Protein AF-A0A7S3R232-F1 (afdb_monomer_lite)

Secondary structure (DSSP, 8-state):
-HHHHHHHTT---EEES-TT--B----HHHHHHHHHHHHHTTSTTTTTTTTT-------S--B-HHHHHHHHHHHTTPPPP-EEE-HHHHHHHHHHHHHHHHHHHHTT-----SS-HHHHHHHHS-B----HHHHHHH---PPP--SHHHHHHHIIIIIS-----HHHHHHHHHHHHHHHHHHHHHHHHHHHHS-----

pLDDT: mean 85.1, std 12.85, range [39.25, 97.69]

InterPro domains:
  IPR002225 3-beta hydroxysteroid dehydrogenase/isomerase [PF01073] (3-78)
  IPR036291 NAD(P)-binding domain superfamily [SSF51735] (3-156)

Structure (mmCIF, N/CA/C/O backbone):
data_AF-A0A7S3R232-F1
#
_entry.id   AF-A0A7S3R232-F1
#
loop_
_atom_site.group_PDB
_atom_site.id
_atom_site.type_symbol
_atom_site.label_atom_id
_atom_site.label_alt_id
_atom_site.label_comp_id
_atom_site.label_asym_id
_atom_site.label_entity_id
_atom_site.label_seq_id
_atom_site.pdbx_PDB_ins_code
_atom_site.Cartn_x
_atom_site.Cartn_y
_atom_site.Cartn_z
_atom_site.occupancy
_atom_site.B_iso_or_equiv
_atom_site.auth_seq_id
_atom_site.auth_comp_id
_atom_site.auth_asym_id
_atom_site.auth_atom_id
_atom_site.pdbx_PDB_model_num
ATOM 1 N N . MET A 1 1 ? -1.142 9.128 -11.599 1.00 80.62 1 MET A N 1
ATOM 2 C CA . MET A 1 1 ? -0.643 8.171 -10.577 1.00 80.62 1 MET A CA 1
ATOM 3 C C . MET A 1 1 ? 0.803 7.728 -10.848 1.00 80.62 1 MET A C 1
ATOM 5 O O . MET A 1 1 ? 1.137 7.476 -12.004 1.00 80.62 1 MET A O 1
ATOM 9 N N . ARG A 1 2 ? 1.660 7.588 -9.816 1.00 84.25 2 ARG A N 1
ATOM 10 C CA . ARG A 1 2 ? 3.081 7.179 -9.967 1.00 84.25 2 ARG A CA 1
ATOM 11 C C . ARG A 1 2 ? 3.246 5.800 -10.618 1.00 84.25 2 ARG A C 1
ATOM 13 O O . ARG A 1 2 ? 4.054 5.674 -11.531 1.00 84.25 2 ARG A O 1
ATOM 20 N N . ILE A 1 3 ? 2.470 4.794 -10.208 1.00 85.44 3 ILE A N 1
ATOM 21 C CA . ILE A 1 3 ? 2.613 3.422 -10.730 1.00 85.44 3 ILE A CA 1
ATOM 22 C C . ILE A 1 3 ? 2.317 3.328 -12.235 1.00 85.44 3 ILE A C 1
ATOM 24 O O . ILE A 1 3 ? 3.106 2.740 -12.969 1.00 85.44 3 ILE A O 1
ATOM 28 N N . LEU A 1 4 ? 1.259 3.989 -12.721 1.00 86.12 4 LEU A N 1
ATOM 29 C CA . LEU A 1 4 ? 0.931 4.035 -14.152 1.00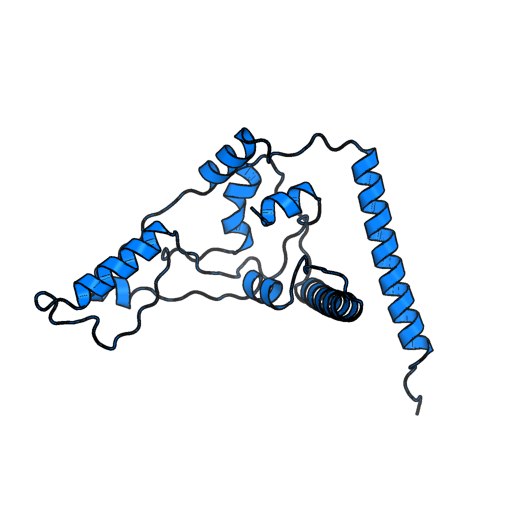 86.12 4 LEU A CA 1
ATOM 30 C C . LEU A 1 4 ? 1.991 4.797 -14.953 1.00 86.12 4 LEU A C 1
ATOM 32 O O . LEU A 1 4 ? 2.364 4.363 -16.037 1.00 86.12 4 LEU A O 1
ATOM 36 N N . ARG A 1 5 ? 2.555 5.880 -14.396 1.00 83.81 5 ARG A N 1
ATOM 37 C CA . ARG A 1 5 ? 3.696 6.580 -15.010 1.00 83.81 5 ARG A CA 1
ATOM 38 C C . ARG A 1 5 ? 4.903 5.652 -15.156 1.00 83.81 5 ARG A C 1
ATOM 40 O O . ARG A 1 5 ? 5.498 5.597 -16.224 1.00 83.81 5 ARG A O 1
ATOM 47 N N . LEU A 1 6 ? 5.255 4.904 -14.110 1.00 82.31 6 LEU A N 1
ATOM 48 C CA . LEU A 1 6 ? 6.376 3.960 -14.159 1.00 82.31 6 LEU A CA 1
ATOM 49 C C . LEU A 1 6 ? 6.103 2.778 -15.099 1.00 82.31 6 LEU A C 1
ATOM 51 O O . LEU A 1 6 ? 7.026 2.288 -15.747 1.00 82.31 6 LEU A O 1
ATOM 55 N N . LYS A 1 7 ? 4.847 2.333 -15.207 1.00 84.31 7 LYS A N 1
ATOM 56 C CA . LYS A 1 7 ? 4.434 1.306 -16.168 1.00 84.31 7 LYS A CA 1
ATOM 57 C C . LYS A 1 7 ? 4.547 1.805 -17.610 1.00 84.31 7 LYS A C 1
ATOM 59 O O . LYS A 1 7 ? 5.125 1.101 -18.430 1.00 84.31 7 LYS A O 1
ATOM 64 N N . ARG A 1 8 ? 4.094 3.034 -17.884 1.00 82.62 8 ARG A N 1
ATOM 65 C CA . ARG A 1 8 ? 4.245 3.717 -19.180 1.00 82.62 8 ARG A CA 1
ATOM 66 C C . ARG A 1 8 ? 5.708 3.927 -19.573 1.00 82.62 8 ARG A C 1
ATOM 68 O O . ARG A 1 8 ? 6.032 3.881 -20.746 1.00 82.62 8 ARG A O 1
ATOM 75 N N . LEU A 1 9 ? 6.590 4.142 -18.596 1.00 77.38 9 LEU A N 1
ATOM 76 C CA . LEU A 1 9 ? 8.041 4.229 -18.805 1.00 77.38 9 LEU A CA 1
ATOM 77 C C . LEU A 1 9 ? 8.725 2.853 -18.916 1.00 77.38 9 LEU A C 1
ATOM 79 O O . LEU A 1 9 ? 9.946 2.786 -19.005 1.00 77.38 9 LEU A O 1
ATOM 83 N N . GLY A 1 10 ? 7.977 1.746 -18.847 1.00 75.44 10 GLY A N 1
ATOM 84 C CA . GLY A 1 10 ? 8.536 0.396 -18.920 1.00 75.44 10 GLY A CA 1
ATOM 85 C C . GLY A 1 10 ? 9.381 -0.018 -17.708 1.00 75.44 10 GLY A C 1
ATOM 86 O O . GLY A 1 10 ? 10.112 -1.003 -17.792 1.00 75.44 10 GLY A O 1
ATOM 87 N N . ILE A 1 11 ? 9.289 0.700 -16.584 1.00 73.62 11 ILE A N 1
ATOM 88 C CA . ILE A 1 11 ? 10.067 0.430 -15.364 1.00 73.62 11 ILE A CA 1
ATOM 89 C C . ILE A 1 11 ? 9.409 -0.683 -14.534 1.00 73.62 11 ILE A C 1
ATOM 91 O O . ILE A 1 11 ? 10.090 -1.580 -14.041 1.00 73.62 11 ILE A O 1
ATOM 95 N N . VAL A 1 12 ? 8.075 -0.681 -14.411 1.00 75.31 12 VAL A N 1
ATOM 96 C CA . VAL A 1 12 ? 7.332 -1.710 -13.652 1.00 75.31 12 VAL A CA 1
ATOM 97 C C . VAL A 1 12 ? 7.034 -2.913 -14.551 1.00 75.31 12 VAL A C 1
ATOM 99 O O . VAL A 1 12 ? 5.979 -3.010 -15.187 1.00 75.31 12 VAL A O 1
ATOM 102 N N . ARG A 1 13 ? 7.996 -3.837 -14.630 1.00 80.25 13 ARG A N 1
ATOM 103 C CA . ARG A 1 13 ? 7.909 -5.070 -15.441 1.00 80.25 13 ARG A CA 1
ATOM 104 C C . ARG A 1 13 ? 7.976 -6.363 -14.635 1.00 80.25 13 ARG A C 1
ATOM 106 O O . ARG A 1 13 ? 7.846 -7.437 -15.212 1.00 80.25 13 ARG A O 1
ATOM 113 N N . PHE A 1 14 ? 8.134 -6.265 -13.323 1.00 87.19 14 PHE A N 1
ATOM 114 C CA . PHE A 1 14 ? 8.310 -7.410 -12.445 1.00 87.19 14 PHE A CA 1
ATOM 115 C C . PHE A 1 14 ? 7.524 -7.239 -11.146 1.00 87.19 14 PHE A C 1
ATOM 117 O O . PHE A 1 14 ? 7.222 -6.125 -10.719 1.00 87.19 14 PHE A O 1
ATOM 124 N N . THR A 1 15 ? 7.214 -8.368 -10.524 1.00 90.62 15 THR A N 1
ATOM 125 C CA . THR A 1 15 ? 6.793 -8.463 -9.123 1.00 90.62 15 THR A CA 1
ATOM 126 C C . THR A 1 15 ? 7.971 -8.950 -8.282 1.00 90.62 15 THR A C 1
ATOM 128 O O . THR A 1 15 ? 8.968 -9.432 -8.826 1.00 90.62 15 THR A O 1
ATOM 131 N N . PHE A 1 16 ? 7.906 -8.811 -6.964 1.00 91.75 16 PHE A N 1
ATOM 132 C CA . PHE A 1 16 ? 8.969 -9.284 -6.079 1.00 91.75 16 PHE A CA 1
ATOM 133 C C . PHE A 1 16 ? 8.434 -9.600 -4.685 1.00 91.75 16 PHE A C 1
ATOM 135 O O . PHE A 1 16 ? 7.326 -9.202 -4.338 1.00 91.75 16 PHE A O 1
ATOM 142 N N . GLY A 1 17 ? 9.236 -10.302 -3.886 1.00 88.25 17 GLY A N 1
ATOM 143 C CA . GLY A 1 17 ? 8.825 -10.751 -2.556 1.00 88.25 17 GLY A CA 1
ATOM 144 C C . GLY A 1 17 ? 7.933 -11.993 -2.584 1.00 88.25 17 GLY A C 1
ATOM 145 O O . GLY A 1 17 ? 7.731 -12.617 -3.630 1.00 88.25 17 GLY A O 1
ATOM 146 N N . ASP A 1 18 ? 7.442 -12.362 -1.405 1.00 87.81 18 ASP A N 1
ATOM 147 C CA . ASP A 1 18 ? 6.570 -13.519 -1.214 1.00 87.81 18 ASP A CA 1
ATOM 148 C C . ASP A 1 18 ? 5.162 -13.245 -1.792 1.00 87.81 18 ASP A C 1
ATOM 150 O O . ASP A 1 18 ? 4.535 -12.253 -1.420 1.00 87.81 18 ASP A O 1
ATOM 154 N N . PRO A 1 19 ? 4.619 -14.095 -2.685 1.00 86.94 19 PRO A N 1
ATOM 155 C CA . PRO A 1 19 ? 3.238 -13.978 -3.171 1.00 86.94 19 PRO A CA 1
ATOM 156 C C . PRO A 1 19 ? 2.176 -14.138 -2.084 1.00 86.94 19 PRO A C 1
ATOM 158 O O . PRO A 1 19 ? 1.043 -13.693 -2.276 1.00 86.94 19 PRO A O 1
ATOM 161 N N . GLY A 1 20 ? 2.531 -14.815 -0.990 1.00 90.81 20 GLY A N 1
ATOM 162 C CA . GLY A 1 20 ? 1.710 -14.971 0.201 1.00 90.81 20 GLY A CA 1
ATOM 163 C C . GLY A 1 20 ? 1.767 -13.770 1.139 1.00 90.81 20 GLY A C 1
ATOM 164 O O . GLY A 1 20 ? 1.035 -13.761 2.126 1.00 90.81 20 GLY A O 1
ATOM 165 N N . SER A 1 21 ? 2.592 -12.753 0.853 1.00 92.56 21 SER A N 1
ATOM 166 C CA . SER A 1 21 ? 2.633 -11.562 1.694 1.00 92.56 21 SER A CA 1
ATOM 167 C C . SER A 1 21 ? 1.307 -10.811 1.637 1.00 92.56 21 SER A C 1
ATOM 169 O O . SER A 1 21 ? 0.727 -10.630 0.560 1.00 92.56 21 SER A O 1
ATOM 171 N N . LEU A 1 22 ? 0.822 -10.391 2.805 1.00 95.56 22 LEU A N 1
ATOM 172 C CA . LEU A 1 22 ? -0.456 -9.699 2.961 1.00 95.56 22 LEU A CA 1
ATOM 173 C C . LEU A 1 22 ? -0.240 -8.304 3.529 1.00 95.56 22 LEU A C 1
ATOM 175 O O . LEU A 1 22 ? 0.465 -8.137 4.524 1.00 95.56 22 LEU A O 1
ATOM 179 N N . VAL A 1 23 ? -0.869 -7.311 2.915 1.00 94.94 23 VAL A N 1
ATOM 180 C CA . VAL A 1 23 ? -0.826 -5.927 3.377 1.00 94.94 23 VAL A CA 1
ATOM 181 C C . VAL A 1 23 ? -2.242 -5.375 3.487 1.00 94.94 23 VAL A C 1
ATOM 183 O O . VAL A 1 23 ? -3.141 -5.802 2.755 1.00 94.94 23 VAL A O 1
ATOM 186 N N . ASP A 1 24 ? -2.433 -4.434 4.405 1.00 94.50 24 ASP A N 1
ATOM 187 C CA . ASP A 1 24 ? -3.701 -3.726 4.549 1.00 94.50 24 ASP A CA 1
ATOM 188 C C . ASP A 1 24 ? -3.756 -2.469 3.686 1.00 94.50 24 ASP A C 1
ATOM 190 O O . ASP A 1 24 ? -2.799 -1.698 3.591 1.00 94.50 24 ASP A O 1
ATOM 194 N N . PHE A 1 25 ? -4.935 -2.243 3.118 1.00 94.38 25 PHE A N 1
ATOM 195 C CA . PHE A 1 25 ? -5.302 -1.005 2.452 1.00 94.38 25 PHE A CA 1
ATOM 196 C C . PHE A 1 25 ? -6.532 -0.409 3.128 1.00 94.38 25 PHE A C 1
ATOM 198 O O . PHE A 1 25 ? -7.266 -1.090 3.852 1.00 94.38 25 PHE A O 1
ATOM 205 N N . ILE A 1 26 ? -6.716 0.889 2.914 1.00 95.75 26 ILE A N 1
ATOM 206 C CA . ILE A 1 26 ? -7.909 1.595 3.345 1.00 95.75 26 ILE A CA 1
ATOM 207 C C . ILE A 1 26 ? -8.356 2.556 2.251 1.00 95.75 26 ILE A C 1
ATOM 209 O O . ILE A 1 26 ? -7.568 3.382 1.779 1.00 95.75 26 ILE A O 1
ATOM 213 N N . HIS A 1 27 ? -9.617 2.448 1.847 1.00 95.31 27 HIS A N 1
ATOM 214 C CA . HIS A 1 27 ? -10.238 3.437 0.977 1.00 95.31 27 HIS A CA 1
ATOM 215 C C . HIS A 1 27 ? -10.434 4.760 1.732 1.00 95.31 27 HIS A C 1
ATOM 217 O O . HIS A 1 27 ? -10.705 4.762 2.934 1.00 95.31 27 HIS A O 1
ATOM 223 N N . CYS A 1 28 ? -10.330 5.902 1.049 1.00 95.44 28 CYS A N 1
ATOM 224 C CA . CYS A 1 28 ? -10.450 7.206 1.709 1.00 95.44 28 CYS A CA 1
ATOM 225 C C . CYS A 1 28 ? -11.806 7.391 2.404 1.00 95.44 28 CYS A C 1
ATOM 227 O O . CYS A 1 28 ? -11.851 7.907 3.515 1.00 95.44 28 CYS A O 1
ATOM 229 N N . ASP A 1 29 ? -12.890 6.899 1.805 1.00 96.69 29 ASP A N 1
ATOM 230 C CA . ASP A 1 29 ? -14.227 6.982 2.402 1.00 96.69 29 ASP A CA 1
ATOM 231 C C . ASP A 1 29 ? -14.354 6.099 3.647 1.00 96.69 29 ASP A C 1
ATOM 233 O O . ASP A 1 29 ? -14.948 6.520 4.637 1.00 96.69 29 ASP A O 1
ATOM 237 N N . ASN A 1 30 ? -13.731 4.916 3.645 1.00 97.38 30 ASN A N 1
ATOM 238 C CA . ASN A 1 30 ? -13.671 4.047 4.821 1.00 97.38 30 ASN A CA 1
ATOM 239 C C . ASN A 1 30 ? -12.838 4.688 5.938 1.00 97.38 30 ASN A C 1
ATOM 241 O O . ASN A 1 30 ? -13.221 4.644 7.106 1.00 97.38 30 ASN A O 1
ATOM 245 N N . LEU A 1 31 ? -11.737 5.364 5.596 1.00 97.19 31 LEU A N 1
ATOM 246 C CA . LEU A 1 31 ? -10.969 6.147 6.564 1.00 97.19 31 LEU A CA 1
ATOM 247 C C . LEU A 1 31 ? -11.821 7.274 7.167 1.00 97.19 31 LEU A C 1
ATOM 249 O O . LEU A 1 31 ? -11.866 7.416 8.389 1.00 97.19 31 LEU A O 1
ATOM 253 N N . CYS A 1 32 ? -12.533 8.038 6.334 1.00 97.69 32 CYS A N 1
ATOM 254 C CA . CYS A 1 32 ? -13.460 9.080 6.781 1.00 97.69 32 CYS A CA 1
ATOM 255 C C . CYS A 1 32 ? -14.554 8.513 7.690 1.00 97.69 32 CYS A C 1
ATOM 257 O O . CYS A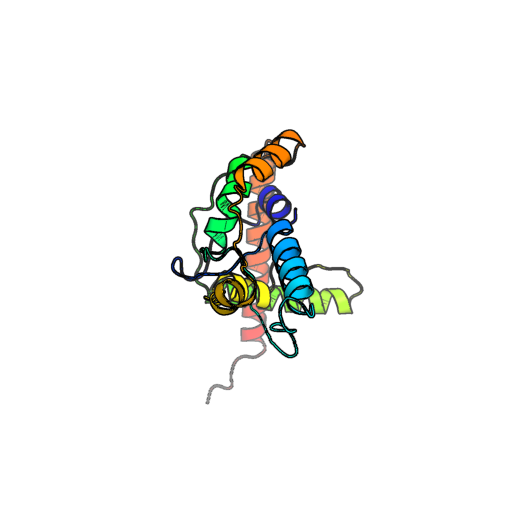 1 32 ? -14.802 9.056 8.766 1.00 97.69 32 CYS A O 1
ATOM 259 N N . GLN A 1 33 ? -15.159 7.388 7.308 1.00 97.19 33 GLN A N 1
ATOM 260 C CA . GLN A 1 33 ? -16.139 6.675 8.120 1.00 97.19 33 GLN A CA 1
ATOM 261 C C . GLN A 1 33 ? -15.556 6.280 9.481 1.00 97.19 33 GLN A C 1
ATOM 263 O O . GLN A 1 33 ? -16.187 6.530 10.506 1.00 97.19 33 GLN A O 1
ATOM 268 N N . GLY A 1 34 ? -14.349 5.712 9.515 1.00 96.88 34 GLY A N 1
ATOM 269 C CA . GLY A 1 34 ? -13.663 5.349 10.754 1.00 96.88 34 GLY A CA 1
ATOM 270 C C . GLY A 1 34 ? -13.424 6.553 11.668 1.00 96.88 34 GLY A C 1
ATOM 271 O O . GLY A 1 34 ? -13.691 6.474 12.866 1.00 96.88 34 GLY A O 1
ATOM 272 N N . MET A 1 35 ? -12.993 7.689 11.108 1.00 97.12 35 MET A N 1
ATOM 273 C CA . MET A 1 35 ? -12.807 8.934 11.864 1.00 97.12 35 MET A CA 1
ATOM 274 C C . MET A 1 35 ? -14.128 9.473 12.426 1.00 97.12 35 MET A C 1
ATOM 276 O O . MET A 1 35 ? -14.185 9.836 13.600 1.00 97.12 35 MET A O 1
ATOM 280 N N . MET A 1 36 ? -15.201 9.472 11.630 1.00 97.25 36 MET A N 1
ATOM 281 C CA . MET A 1 36 ? -16.533 9.879 12.094 1.00 97.25 36 MET A CA 1
ATOM 282 C C . MET A 1 36 ? -17.038 8.965 13.214 1.00 97.25 36 MET A C 1
ATOM 284 O O . MET A 1 36 ? -17.504 9.451 14.239 1.00 97.25 36 MET A O 1
ATOM 288 N N . LYS A 1 37 ? -16.869 7.644 13.079 1.00 97.00 37 LYS A N 1
ATOM 289 C CA . LYS A 1 37 ? -17.259 6.666 14.107 1.00 97.00 37 LYS A CA 1
ATOM 290 C C . LYS A 1 37 ? -16.455 6.819 15.396 1.00 97.00 37 LYS A C 1
ATOM 292 O O . LYS A 1 37 ? -17.011 6.680 16.482 1.00 97.00 37 LYS A O 1
ATOM 297 N N . ALA A 1 38 ? -15.168 7.144 15.297 1.00 96.69 38 ALA A N 1
ATOM 298 C CA . ALA A 1 38 ? -14.353 7.465 16.463 1.00 96.69 38 ALA A CA 1
ATOM 299 C C . ALA A 1 38 ? -14.849 8.741 17.165 1.00 96.69 38 ALA A C 1
ATOM 301 O O . ALA A 1 38 ? -14.959 8.749 18.388 1.00 96.69 38 ALA A O 1
ATOM 302 N N . ALA A 1 39 ? -15.209 9.783 16.406 1.00 96.69 39 ALA A N 1
ATOM 303 C CA . ALA A 1 39 ? -15.778 11.013 16.955 1.00 96.69 39 ALA A CA 1
ATOM 304 C C . ALA A 1 39 ? -17.142 10.772 17.631 1.00 96.69 39 ALA A C 1
ATOM 306 O O . ALA A 1 39 ? -17.350 11.210 18.760 1.00 96.69 39 ALA A O 1
ATOM 307 N N . GLU A 1 40 ? -18.040 10.006 17.003 1.00 96.69 40 GLU A N 1
ATOM 308 C CA . GLU A 1 40 ? -19.301 9.559 17.618 1.00 96.69 40 GLU A CA 1
ATOM 309 C C . GLU A 1 40 ? -19.046 8.769 18.911 1.00 96.69 40 GLU A C 1
ATOM 311 O O . GLU A 1 40 ? -19.752 8.943 19.905 1.00 96.69 40 GLU A O 1
ATOM 316 N N . GLY A 1 41 ? -18.008 7.930 18.927 1.00 96.06 41 GLY A N 1
ATOM 317 C CA . GLY A 1 41 ? -17.584 7.163 20.096 1.00 96.06 41 GLY A CA 1
ATOM 318 C C . GLY A 1 41 ? -17.093 8.012 21.273 1.00 96.06 41 GLY A C 1
ATOM 319 O O . GLY A 1 41 ? -16.990 7.485 22.378 1.00 96.06 41 GLY A O 1
ATOM 320 N N . LEU A 1 42 ? -16.811 9.304 21.073 1.00 96.69 42 LEU A N 1
ATOM 321 C CA . LEU A 1 42 ? -16.470 10.253 22.141 1.00 96.69 42 LEU A CA 1
ATOM 322 C C . LEU A 1 42 ? -17.697 10.957 22.740 1.00 96.69 42 LEU A C 1
ATOM 324 O O . LEU A 1 42 ? -17.560 11.649 23.745 1.00 96.69 42 LEU A O 1
ATOM 328 N N . SER A 1 43 ? -18.883 10.786 22.151 1.00 95.62 43 SER A N 1
ATOM 329 C CA . SER A 1 43 ? -20.115 11.395 22.660 1.00 95.62 43 SER A CA 1
ATOM 330 C C . SER A 1 43 ? -20.525 10.843 24.030 1.00 95.62 43 SER A C 1
ATOM 332 O O . SER A 1 43 ? -20.220 9.698 24.387 1.00 95.62 43 SER A O 1
ATOM 334 N N . GLU A 1 44 ? -21.285 11.642 24.784 1.00 93.12 44 GLU A N 1
ATOM 335 C CA . GLU A 1 44 ? -21.887 11.217 26.054 1.00 93.12 44 GLU A CA 1
ATOM 336 C C . GLU A 1 44 ? -22.849 10.035 25.863 1.00 93.12 44 GLU A C 1
ATOM 338 O O . GLU A 1 44 ? -22.850 9.103 26.667 1.00 93.12 44 GLU A O 1
ATOM 343 N N . GLU A 1 45 ? -23.593 10.009 24.751 1.00 92.50 45 GLU A N 1
ATOM 344 C CA . GLU A 1 45 ? -24.489 8.903 24.381 1.00 92.50 45 GLU A CA 1
ATOM 345 C C . GLU A 1 45 ? -23.741 7.567 24.278 1.00 92.50 45 GLU A C 1
ATOM 347 O O . GLU A 1 45 ? -24.237 6.519 24.699 1.00 92.50 45 GLU A O 1
ATOM 352 N N . LYS A 1 46 ? -22.510 7.604 23.755 1.00 92.62 46 LYS A N 1
ATOM 353 C CA . LYS A 1 46 ? -21.605 6.451 23.663 1.00 92.62 46 LYS A CA 1
ATOM 354 C C . LYS A 1 46 ? -20.698 6.300 24.884 1.00 92.62 46 LYS A C 1
ATOM 356 O O . LYS A 1 46 ? -19.791 5.469 24.859 1.00 92.62 46 LYS A O 1
ATOM 361 N N . ARG A 1 47 ? -20.947 7.062 25.956 1.00 93.88 47 ARG A N 1
ATOM 362 C CA . ARG A 1 47 ? -20.178 7.065 27.213 1.00 93.88 47 ARG A CA 1
ATOM 363 C C . ARG A 1 47 ? -18.677 7.257 26.989 1.00 93.88 47 ARG A C 1
ATOM 365 O O . ARG A 1 47 ? -17.873 6.662 27.702 1.00 93.88 47 ARG A O 1
ATOM 372 N N . ALA A 1 48 ? -18.314 8.035 25.969 1.00 94.44 48 ALA A N 1
ATOM 373 C CA . ALA A 1 48 ? -16.935 8.253 25.555 1.00 94.44 48 ALA A CA 1
ATOM 374 C C . ALA A 1 48 ? -16.113 6.952 25.407 1.00 94.44 48 ALA A C 1
ATOM 376 O O . ALA A 1 48 ? -14.941 6.915 25.782 1.00 94.44 48 ALA A O 1
ATOM 377 N N . VAL A 1 49 ? -16.703 5.879 24.858 1.00 96.19 49 VAL A N 1
ATOM 378 C CA . VAL A 1 49 ? -16.030 4.580 24.650 1.00 96.19 49 VAL A CA 1
ATOM 379 C C . VAL A 1 49 ? -14.710 4.702 23.879 1.00 96.19 49 VAL A C 1
ATOM 381 O O . VAL A 1 49 ? -13.780 3.942 24.132 1.00 96.19 49 VAL A O 1
ATOM 384 N N . ALA A 1 50 ? -14.596 5.689 22.984 1.00 95.50 50 ALA A N 1
ATOM 385 C CA . ALA A 1 50 ? -13.375 5.953 22.224 1.00 95.50 50 ALA A CA 1
ATOM 386 C C . ALA A 1 50 ? -12.294 6.721 23.015 1.00 95.50 50 ALA A C 1
ATOM 388 O O . ALA A 1 50 ? -11.162 6.862 22.547 1.00 95.50 50 ALA A O 1
ATOM 389 N N . GLY A 1 51 ? -12.613 7.231 24.208 1.00 95.62 51 GLY A N 1
ATOM 390 C CA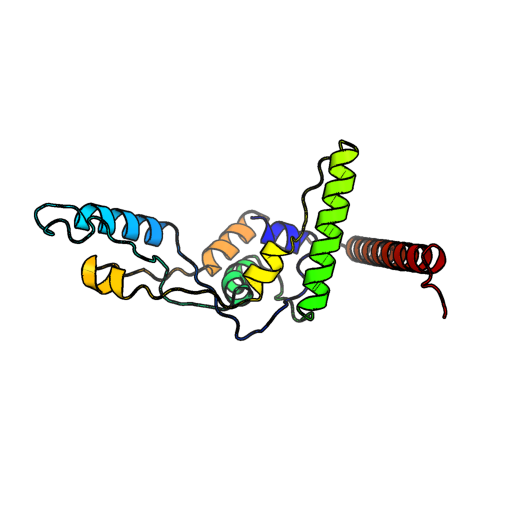 . GLY A 1 51 ? -11.730 8.062 25.022 1.00 95.62 51 GLY A CA 1
ATOM 391 C C . GLY A 1 51 ? -10.467 7.317 25.459 1.00 95.62 51 GLY A C 1
ATOM 392 O O . GLY A 1 51 ? -10.532 6.274 26.108 1.00 95.62 51 GLY A O 1
ATOM 393 N N . GLY A 1 52 ? -9.297 7.847 25.087 1.00 95.50 52 GLY A N 1
ATOM 394 C CA . GLY A 1 52 ? -7.998 7.240 25.412 1.00 95.50 52 GLY A CA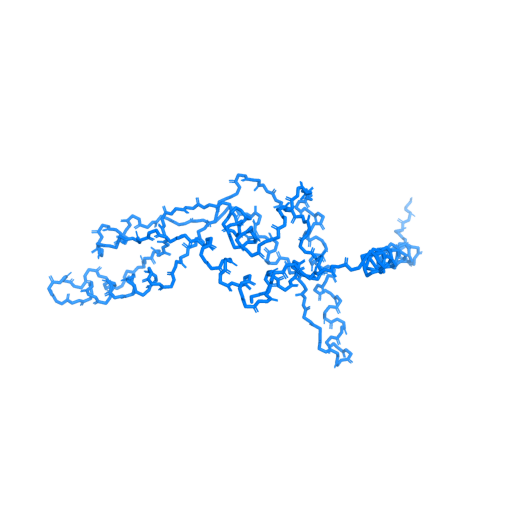 1
ATOM 395 C C . GLY A 1 52 ? -7.727 5.906 24.706 1.00 95.50 52 GLY A C 1
ATOM 396 O O . GLY A 1 52 ? -6.776 5.209 25.057 1.00 95.50 52 GLY A O 1
ATOM 397 N N . GLN A 1 53 ? -8.550 5.532 23.724 1.00 96.62 53 GLN A N 1
ATOM 398 C CA . GLN A 1 53 ? -8.416 4.278 22.998 1.00 96.62 53 GLN A CA 1
ATOM 399 C C . GLN A 1 53 ? -7.653 4.457 21.685 1.00 96.62 53 GLN A C 1
ATOM 401 O O . GLN A 1 53 ? -7.757 5.469 20.998 1.00 96.62 53 GLN A O 1
ATOM 406 N N . VAL A 1 54 ? -6.919 3.410 21.308 1.00 96.44 54 VAL A N 1
ATOM 407 C CA . VAL A 1 54 ? -6.298 3.280 19.985 1.00 96.44 54 VAL A CA 1
ATOM 408 C C . VAL A 1 54 ? -7.067 2.243 19.173 1.00 96.44 54 VAL A C 1
ATOM 410 O O . VAL A 1 54 ? -7.412 1.176 19.697 1.00 96.44 54 VAL A O 1
ATOM 413 N N . TYR A 1 55 ? -7.314 2.559 17.900 1.00 96.69 55 TYR A N 1
ATOM 414 C CA . TYR A 1 55 ? -8.014 1.712 16.937 1.00 96.69 55 TYR A CA 1
ATOM 415 C C . TYR A 1 55 ? -7.208 1.601 15.645 1.00 96.69 55 TYR A C 1
ATOM 417 O O . TYR A 1 55 ? -6.707 2.600 15.133 1.00 96.69 55 TYR A O 1
ATOM 425 N N . PHE A 1 56 ? -7.124 0.391 15.097 1.00 96.69 56 PHE A N 1
ATOM 426 C CA . PHE A 1 56 ? -6.670 0.187 13.726 1.00 96.69 56 PHE A CA 1
ATOM 427 C C . PHE A 1 56 ? -7.865 0.299 12.781 1.00 96.69 56 PHE A C 1
ATOM 429 O O . PHE A 1 56 ? -8.909 -0.305 13.036 1.00 96.69 56 PHE A O 1
ATOM 436 N N . MET A 1 57 ? -7.690 1.049 11.695 1.00 95.94 57 MET A N 1
ATOM 437 C CA . MET A 1 57 ? -8.663 1.171 10.613 1.00 95.94 57 MET A CA 1
ATOM 438 C C . MET A 1 57 ? -8.056 0.588 9.338 1.00 95.94 57 MET A C 1
ATOM 440 O O . MET A 1 57 ? -6.931 0.925 8.972 1.00 95.94 57 MET A O 1
ATOM 444 N N . SER A 1 58 ? -8.808 -0.275 8.664 1.00 96.12 58 SER A N 1
ATOM 445 C CA . SER A 1 58 ? -8.501 -0.809 7.336 1.00 96.12 58 SER A CA 1
ATOM 446 C C . SER A 1 58 ? -9.798 -1.236 6.647 1.00 96.12 58 SER A C 1
ATOM 448 O O . SER A 1 58 ? -10.870 -1.206 7.264 1.00 96.12 58 SER A O 1
ATOM 450 N N . ASP A 1 59 ? -9.714 -1.654 5.385 1.00 95.69 59 ASP A N 1
ATOM 451 C CA . ASP A 1 59 ? -10.851 -2.244 4.667 1.00 95.69 59 ASP A CA 1
ATOM 452 C C . ASP A 1 59 ? -11.203 -3.655 5.192 1.00 95.69 59 ASP A C 1
ATOM 454 O O . ASP A 1 59 ? -12.239 -4.223 4.853 1.00 95.69 59 ASP A O 1
ATOM 458 N N . GLY A 1 60 ? -10.364 -4.239 6.059 1.00 94.31 60 GLY A N 1
ATOM 459 C CA . GLY A 1 60 ? -10.593 -5.552 6.669 1.00 94.31 60 GLY A CA 1
ATOM 460 C C . GLY A 1 60 ? -10.411 -6.740 5.719 1.00 94.31 60 GLY A C 1
ATOM 461 O O . GLY A 1 60 ? -10.766 -7.862 6.080 1.00 94.31 60 GLY A O 1
ATOM 462 N N . SER A 1 61 ? -9.863 -6.500 4.527 1.00 93.69 61 SER A N 1
ATOM 463 C CA . SER A 1 61 ? -9.570 -7.494 3.494 1.00 93.69 61 SER A CA 1
ATOM 464 C C . SER A 1 61 ? -8.088 -7.415 3.093 1.00 93.69 61 SER A C 1
ATOM 466 O O . SER A 1 61 ? -7.769 -6.825 2.056 1.00 93.69 61 SER A O 1
ATOM 468 N N . PRO A 1 62 ? -7.168 -7.963 3.911 1.00 94.06 62 PRO A N 1
ATOM 469 C CA . PRO A 1 62 ? -5.742 -7.927 3.614 1.00 94.06 62 PRO A CA 1
ATOM 470 C C . PRO A 1 62 ? -5.449 -8.704 2.328 1.00 94.06 62 PRO A C 1
ATOM 472 O O . PRO A 1 62 ? -5.911 -9.831 2.133 1.00 94.06 62 PRO A O 1
ATOM 475 N N . VAL A 1 63 ? -4.666 -8.101 1.439 1.00 94.00 63 VAL A N 1
ATOM 476 C CA . VAL A 1 63 ? -4.355 -8.650 0.114 1.00 94.00 63 VAL A CA 1
ATOM 477 C C . VAL A 1 63 ? -2.882 -8.458 -0.203 1.00 94.00 63 VAL A C 1
ATOM 479 O O . VAL A 1 63 ? -2.208 -7.603 0.362 1.00 94.00 63 VAL A O 1
ATOM 482 N N . ASN A 1 64 ? -2.351 -9.245 -1.136 1.00 94.19 64 ASN A N 1
ATOM 483 C CA . ASN A 1 64 ? -0.993 -9.016 -1.611 1.00 94.19 64 ASN A CA 1
ATOM 484 C C . ASN A 1 64 ? -0.875 -7.642 -2.287 1.00 94.19 64 ASN A C 1
ATOM 486 O O . ASN A 1 64 ? -1.712 -7.287 -3.120 1.00 94.19 64 ASN A O 1
ATOM 490 N N . ASN A 1 65 ? 0.201 -6.910 -1.984 1.00 92.62 65 ASN A N 1
ATOM 491 C CA . ASN A 1 65 ? 0.416 -5.553 -2.488 1.00 92.62 65 ASN A CA 1
ATOM 492 C C . ASN A 1 65 ? 0.321 -5.470 -4.020 1.00 92.62 65 ASN A C 1
ATOM 494 O O . ASN A 1 65 ? -0.329 -4.574 -4.547 1.00 92.62 65 ASN A O 1
ATOM 498 N N . PHE A 1 66 ? 0.922 -6.411 -4.757 1.00 91.69 66 PHE A N 1
ATOM 499 C CA . PHE A 1 66 ? 0.836 -6.392 -6.219 1.00 91.69 66 PHE A CA 1
ATOM 500 C C . PHE A 1 66 ? -0.584 -6.704 -6.690 1.00 91.69 66 PHE A C 1
ATOM 502 O O . PHE A 1 66 ? -1.108 -5.980 -7.532 1.00 91.69 66 PHE A O 1
ATOM 509 N N . LYS A 1 67 ? -1.237 -7.722 -6.117 1.00 91.00 67 LYS A N 1
ATOM 510 C CA . LYS A 1 67 ? -2.622 -8.067 -6.479 1.00 91.00 67 LYS A CA 1
ATOM 511 C C . LYS A 1 67 ? -3.584 -6.896 -6.279 1.00 91.00 67 LYS A C 1
ATOM 513 O O . LYS A 1 67 ? -4.440 -6.688 -7.128 1.00 91.00 67 LYS A O 1
ATOM 518 N N . HIS A 1 68 ? -3.411 -6.101 -5.224 1.00 91.44 68 HIS A N 1
ATOM 519 C CA . HIS A 1 68 ? -4.230 -4.909 -4.994 1.00 91.44 68 HIS A CA 1
ATOM 520 C C . HIS A 1 68 ? -4.188 -3.942 -6.188 1.00 91.44 68 HIS A C 1
ATOM 522 O O . HIS A 1 68 ? -5.220 -3.517 -6.696 1.00 91.44 68 HIS A O 1
ATOM 528 N N . TRP A 1 69 ? -2.999 -3.665 -6.730 1.00 90.44 69 TRP A N 1
ATOM 529 C CA . TRP A 1 69 ? -2.839 -2.757 -7.871 1.00 90.44 69 TRP A CA 1
ATOM 530 C C . TRP A 1 69 ? -3.219 -3.367 -9.22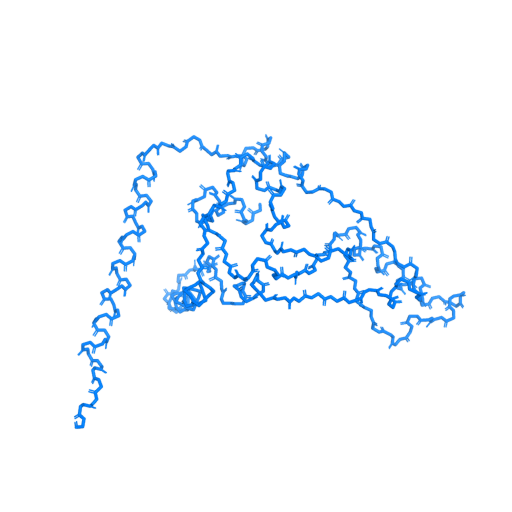9 1.00 90.44 69 TRP A C 1
ATOM 532 O O . TRP A 1 69 ? -3.235 -2.651 -10.235 1.00 90.44 69 TRP A O 1
ATOM 542 N N . GLN A 1 70 ? -3.530 -4.665 -9.286 1.00 91.12 70 GLN A N 1
ATOM 543 C CA . GLN A 1 70 ? -3.832 -5.371 -10.530 1.00 91.12 70 GLN A CA 1
ATOM 544 C C . GLN A 1 70 ? -5.029 -4.773 -11.270 1.00 91.12 70 GLN A C 1
ATOM 546 O O . GLN A 1 70 ? -4.915 -4.525 -12.472 1.00 91.12 70 GLN A O 1
ATOM 551 N N . GLY A 1 71 ? -6.118 -4.466 -10.557 1.00 90.19 71 GLY A N 1
ATOM 552 C CA . GLY A 1 71 ? -7.318 -3.862 -11.147 1.00 90.19 71 GLY A CA 1
ATOM 553 C C . GLY A 1 71 ? -7.027 -2.531 -11.846 1.00 90.19 71 GLY A C 1
ATOM 554 O O . GLY A 1 71 ? -7.476 -2.307 -12.966 1.00 90.19 71 GLY A O 1
ATOM 555 N N . ILE A 1 72 ? -6.174 -1.686 -11.257 1.00 92.06 72 ILE A N 1
ATOM 556 C CA . ILE A 1 72 ? -5.798 -0.389 -11.848 1.00 92.06 72 ILE A CA 1
ATOM 557 C C . ILE A 1 72 ? -4.924 -0.584 -13.084 1.00 92.06 72 ILE A C 1
ATOM 559 O O . ILE A 1 72 ? -5.148 0.058 -14.107 1.00 92.06 72 ILE A O 1
ATOM 563 N N . VAL A 1 73 ? -3.918 -1.460 -13.007 1.00 91.00 73 VAL A N 1
ATOM 564 C CA . VAL A 1 73 ? -2.982 -1.694 -14.118 1.00 91.00 73 VAL A CA 1
ATOM 565 C C . VAL A 1 73 ? -3.706 -2.306 -15.319 1.00 91.00 73 VAL A C 1
ATOM 567 O O . VAL A 1 73 ? -3.522 -1.837 -16.443 1.00 91.00 73 VAL A O 1
ATOM 570 N N . GLN A 1 74 ? -4.540 -3.321 -15.085 1.00 91.50 74 GLN A N 1
ATOM 571 C CA . GLN A 1 74 ? -5.295 -3.995 -16.140 1.00 91.50 74 GLN A CA 1
ATOM 572 C C . GLN A 1 74 ? -6.445 -3.129 -16.662 1.00 91.50 74 GLN A C 1
ATOM 574 O O . GLN A 1 74 ? -6.604 -3.020 -17.876 1.00 91.50 74 GLN A O 1
ATOM 579 N N . GLY A 1 75 ? -7.180 -2.438 -15.783 1.00 90.69 75 GLY A N 1
ATOM 580 C CA . GLY A 1 75 ? -8.215 -1.476 -16.178 1.00 90.69 75 GLY A CA 1
ATOM 581 C C . GLY A 1 75 ? -7.653 -0.334 -17.031 1.00 90.69 75 GLY A C 1
ATOM 582 O O . GLY A 1 75 ? -8.279 0.081 -18.004 1.00 90.69 75 GLY A O 1
ATOM 583 N N . ALA A 1 76 ? -6.417 0.101 -16.754 1.00 90.75 76 ALA A N 1
ATOM 584 C CA . ALA A 1 76 ? -5.703 1.084 -17.571 1.00 90.75 76 ALA A CA 1
ATOM 585 C C . ALA A 1 76 ? -5.220 0.537 -18.934 1.00 90.75 76 ALA A C 1
ATOM 587 O O . ALA A 1 76 ? -4.685 1.290 -19.746 1.00 90.75 76 ALA A O 1
ATOM 588 N N . GLY A 1 77 ? -5.402 -0.758 -19.215 1.00 89.56 77 GLY A N 1
ATOM 589 C CA . GLY A 1 77 ? -5.029 -1.407 -20.474 1.00 89.56 77 GLY A CA 1
ATOM 590 C C . GLY A 1 77 ? -3.594 -1.937 -20.533 1.00 89.56 77 GLY A C 1
ATOM 591 O O . GLY A 1 77 ? -3.138 -2.320 -21.607 1.00 89.56 77 GLY A O 1
ATOM 592 N N . TYR A 1 78 ? -2.862 -1.970 -19.416 1.00 88.31 78 TYR A N 1
ATOM 593 C CA . TYR A 1 78 ? -1.509 -2.528 -19.380 1.00 88.31 78 TYR A CA 1
ATOM 594 C C . TYR A 1 78 ? -1.512 -4.028 -19.078 1.00 88.31 78 TYR A C 1
ATOM 596 O O . TYR A 1 78 ? -2.325 -4.536 -18.306 1.00 88.31 78 TYR A O 1
ATOM 604 N N . SER A 1 79 ? -0.519 -4.740 -19.614 1.00 87.25 79 SER A N 1
ATOM 605 C CA . SER A 1 79 ? -0.290 -6.144 -19.276 1.00 87.25 79 SER A CA 1
ATOM 606 C C . SER A 1 79 ? 0.248 -6.314 -17.854 1.00 87.25 79 SER A C 1
ATOM 608 O O . SER A 1 79 ? 1.069 -5.527 -17.356 1.00 87.25 79 SER A O 1
ATOM 610 N N . TRP A 1 80 ? -0.193 -7.387 -17.199 1.00 85.12 80 TRP A N 1
ATOM 611 C CA . TRP A 1 80 ? 0.286 -7.754 -15.874 1.00 85.12 80 TRP A CA 1
ATOM 612 C C . TRP A 1 80 ? 1.720 -8.311 -15.952 1.00 85.12 80 TRP A C 1
ATOM 614 O O . TRP A 1 80 ? 1.997 -9.135 -16.825 1.00 85.12 80 TRP A O 1
ATOM 624 N N . PRO A 1 81 ? 2.662 -7.859 -15.101 1.00 84.06 81 PRO A N 1
ATOM 625 C CA . PRO A 1 81 ? 4.020 -8.394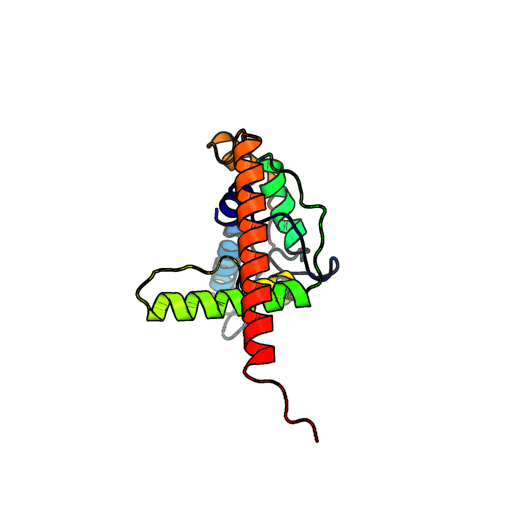 -15.095 1.00 84.06 81 PRO A CA 1
ATOM 626 C C . PRO A 1 81 ? 4.042 -9.882 -14.715 1.00 84.06 81 PRO A C 1
ATOM 628 O O . PRO A 1 81 ? 3.521 -10.272 -13.673 1.00 84.06 81 PRO A O 1
ATOM 631 N N . THR A 1 82 ? 4.690 -10.702 -15.544 1.00 82.62 82 THR A N 1
ATOM 632 C CA . THR A 1 82 ? 4.877 -12.146 -15.310 1.00 82.62 82 THR A CA 1
ATOM 633 C C . THR A 1 82 ? 6.218 -12.471 -14.655 1.00 82.62 82 THR A C 1
ATOM 635 O O . THR A 1 82 ? 6.345 -13.491 -13.982 1.00 82.62 82 THR A O 1
ATOM 638 N N . LEU A 1 83 ? 7.216 -11.596 -14.813 1.00 87.12 83 LEU A N 1
ATOM 639 C CA . LEU A 1 83 ? 8.532 -11.768 -14.210 1.00 87.12 83 LEU A CA 1
ATOM 640 C C . LEU A 1 83 ? 8.459 -11.548 -12.694 1.00 87.12 83 LEU A C 1
ATOM 642 O O . LEU A 1 83 ? 7.865 -10.572 -12.225 1.00 87.12 83 LEU A O 1
ATOM 646 N N . ARG A 1 84 ? 9.112 -12.422 -11.927 1.00 87.75 84 ARG A N 1
ATOM 647 C CA . ARG A 1 84 ? 9.291 -12.256 -10.484 1.00 87.75 84 ARG A CA 1
ATOM 648 C C . ARG A 1 84 ? 10.770 -12.229 -10.135 1.00 87.75 84 ARG A C 1
ATOM 650 O O . ARG A 1 84 ? 11.513 -13.110 -10.553 1.00 87.75 84 ARG A O 1
ATOM 657 N N . LEU A 1 85 ? 11.180 -11.226 -9.365 1.00 89.44 85 LEU A N 1
ATOM 658 C CA . LEU A 1 85 ? 12.552 -11.087 -8.888 1.00 89.44 85 LEU A CA 1
ATOM 659 C C . LEU A 1 85 ? 12.668 -11.470 -7.403 1.00 89.44 85 LEU A C 1
ATOM 661 O O . LEU A 1 85 ? 11.738 -11.205 -6.631 1.00 89.44 85 LEU A O 1
ATOM 665 N N . PRO A 1 86 ? 13.804 -12.054 -6.975 1.00 90.69 86 PRO A N 1
ATOM 666 C CA . PRO A 1 86 ? 14.083 -12.289 -5.563 1.00 90.69 86 PRO A CA 1
ATOM 667 C C . PRO A 1 86 ? 14.096 -10.982 -4.763 1.00 90.69 86 PRO A C 1
ATOM 669 O O . PRO A 1 86 ? 14.608 -9.964 -5.233 1.00 90.69 86 PRO A O 1
ATOM 672 N N . PHE A 1 87 ? 13.587 -11.021 -3.529 1.00 90.88 87 PHE A N 1
ATOM 673 C CA . PHE A 1 87 ? 13.527 -9.854 -2.641 1.00 90.88 87 PHE A CA 1
ATOM 674 C C . PHE A 1 87 ? 14.890 -9.168 -2.475 1.00 90.88 87 PHE A C 1
ATOM 676 O O . PHE A 1 87 ? 14.984 -7.957 -2.656 1.00 90.88 87 PHE A O 1
ATOM 683 N N . LEU A 1 88 ? 15.946 -9.941 -2.191 1.00 90.81 88 LEU A N 1
ATOM 684 C CA . LEU A 1 88 ? 17.287 -9.401 -1.942 1.00 90.81 88 LEU A CA 1
ATOM 685 C C . LEU A 1 88 ? 17.816 -8.602 -3.135 1.00 90.81 88 LEU A C 1
ATOM 687 O O . LEU A 1 88 ? 18.347 -7.511 -2.950 1.00 90.81 88 LEU A O 1
ATOM 691 N N . LEU A 1 89 ? 17.608 -9.095 -4.360 1.00 89.56 89 LEU A N 1
ATOM 692 C CA . LEU A 1 89 ? 18.036 -8.403 -5.576 1.00 89.56 89 LEU A CA 1
ATOM 693 C C . LEU A 1 89 ? 17.399 -7.010 -5.673 1.00 89.56 89 LEU A C 1
ATOM 695 O O . LEU A 1 89 ? 18.086 -6.015 -5.902 1.00 89.56 89 LEU A O 1
ATOM 699 N N . VAL A 1 90 ? 16.085 -6.934 -5.463 1.00 90.25 90 VAL A N 1
ATOM 700 C CA . VAL A 1 90 ? 15.337 -5.673 -5.543 1.00 90.25 90 VAL A CA 1
ATOM 701 C C . VAL A 1 90 ? 15.671 -4.753 -4.364 1.00 90.25 90 VAL A C 1
ATOM 703 O O . VAL A 1 90 ? 15.768 -3.539 -4.537 1.00 90.25 90 VAL A O 1
ATOM 706 N N . TYR A 1 91 ? 15.910 -5.316 -3.180 1.00 92.00 91 TYR A N 1
ATOM 707 C CA . TYR A 1 91 ? 16.324 -4.573 -1.993 1.00 92.00 91 TYR A CA 1
ATOM 708 C C . TYR A 1 91 ? 17.680 -3.883 -2.196 1.00 92.00 91 TYR A C 1
ATOM 710 O O . TYR A 1 91 ? 17.799 -2.681 -1.952 1.00 92.00 91 TYR A O 1
ATOM 718 N N . TYR A 1 92 ? 18.684 -4.601 -2.712 1.00 89.94 92 TYR A N 1
ATOM 719 C CA . TYR A 1 92 ? 19.989 -4.013 -3.024 1.00 89.94 92 TYR A CA 1
ATOM 720 C C . TYR A 1 92 ? 19.915 -3.004 -4.175 1.00 89.94 92 TYR A C 1
ATOM 722 O O . TYR A 1 92 ? 20.568 -1.965 -4.106 1.00 89.94 92 TYR A O 1
ATOM 730 N N . ALA A 1 93 ? 19.069 -3.233 -5.184 1.00 87.19 93 ALA A N 1
ATOM 731 C CA . ALA A 1 93 ? 18.816 -2.233 -6.222 1.00 87.19 93 ALA A CA 1
ATOM 732 C C . ALA A 1 93 ? 18.236 -0.927 -5.638 1.00 87.19 93 ALA A C 1
ATOM 734 O O . ALA A 1 93 ? 18.663 0.163 -6.020 1.00 87.19 93 ALA A O 1
ATOM 735 N N . GLY A 1 94 ? 17.318 -1.026 -4.669 1.00 88.50 94 GLY A N 1
ATOM 736 C CA . GLY A 1 94 ? 16.812 0.127 -3.917 1.00 88.50 94 GLY A CA 1
ATOM 737 C C . GLY A 1 94 ? 17.905 0.837 -3.111 1.00 88.50 94 GLY A C 1
ATOM 738 O O . GLY A 1 94 ? 17.959 2.063 -3.099 1.00 88.50 94 GLY A O 1
ATOM 739 N N . ALA A 1 95 ? 18.822 0.083 -2.494 1.00 89.19 95 ALA A N 1
ATOM 740 C CA . ALA A 1 95 ? 19.960 0.643 -1.759 1.00 89.19 95 ALA A CA 1
ATOM 741 C C . ALA A 1 95 ? 20.900 1.450 -2.672 1.00 89.19 95 ALA A C 1
ATOM 743 O O . ALA A 1 95 ? 21.280 2.573 -2.348 1.00 89.19 95 ALA A O 1
ATOM 744 N N . LEU A 1 96 ? 21.236 0.898 -3.842 1.00 86.94 96 LEU A N 1
ATOM 745 C CA . LEU A 1 96 ? 22.070 1.569 -4.842 1.00 86.94 96 LEU A CA 1
ATOM 746 C C . LEU A 1 96 ? 21.399 2.838 -5.382 1.00 86.94 96 LEU A C 1
ATOM 748 O O . LEU A 1 96 ? 22.061 3.860 -5.550 1.00 86.94 96 LEU A O 1
ATOM 752 N N . MET A 1 97 ? 20.081 2.800 -5.604 1.00 85.19 97 MET A N 1
ATOM 753 C CA . MET A 1 97 ? 19.305 3.968 -6.028 1.00 85.19 97 MET A CA 1
ATOM 754 C C . MET A 1 97 ? 19.333 5.084 -4.975 1.00 85.19 97 MET A C 1
ATOM 756 O O . MET A 1 97 ? 19.520 6.247 -5.321 1.00 85.19 97 MET A O 1
ATOM 760 N N . GLU A 1 98 ? 19.186 4.748 -3.691 1.00 89.12 98 GLU A N 1
ATOM 761 C CA . GLU A 1 98 ? 19.291 5.715 -2.591 1.00 89.12 98 GLU A CA 1
ATOM 762 C C . GLU A 1 98 ? 20.672 6.383 -2.547 1.00 89.12 98 GLU A C 1
ATOM 764 O O . GLU A 1 98 ? 20.747 7.607 -2.422 1.00 89.12 98 GLU A O 1
ATOM 769 N N . LEU A 1 99 ? 21.752 5.610 -2.713 1.00 86.31 99 LEU A N 1
ATOM 770 C CA . LEU A 1 99 ? 23.119 6.138 -2.773 1.00 86.31 99 LEU A CA 1
ATOM 771 C C . LEU A 1 99 ? 23.328 7.056 -3.983 1.00 86.31 99 LEU A C 1
ATOM 773 O O . LEU A 1 99 ? 23.880 8.145 -3.839 1.00 86.31 99 LEU A O 1
ATOM 777 N N . ALA A 1 100 ? 22.836 6.660 -5.159 1.00 81.38 100 ALA A N 1
ATOM 778 C CA . ALA A 1 100 ? 22.897 7.489 -6.360 1.00 81.38 100 ALA A CA 1
ATOM 779 C C . ALA A 1 100 ? 22.113 8.800 -6.186 1.00 81.38 100 ALA A C 1
ATOM 781 O O . ALA A 1 100 ? 22.597 9.870 -6.554 1.00 81.38 100 ALA A O 1
ATOM 782 N N . CYS A 1 101 ? 20.926 8.746 -5.572 1.00 83.69 101 CYS A N 1
ATOM 783 C CA . CYS A 1 101 ? 20.153 9.939 -5.229 1.00 83.69 101 CYS A CA 1
ATOM 784 C C . CYS A 1 101 ? 20.877 10.831 -4.218 1.00 83.69 101 CYS A C 1
ATOM 786 O O . CYS A 1 101 ? 20.818 12.051 -4.353 1.00 83.69 101 CYS A O 1
ATOM 788 N N . LEU A 1 102 ? 21.557 10.258 -3.223 1.00 85.50 102 LEU A N 1
ATOM 789 C CA . LEU A 1 102 ? 22.346 11.024 -2.262 1.00 85.50 102 LEU A CA 1
ATOM 790 C C . LEU A 1 102 ? 23.509 11.746 -2.954 1.00 85.50 102 LEU A C 1
ATOM 792 O O . LEU A 1 102 ? 23.657 12.952 -2.781 1.00 85.50 102 LEU A O 1
ATOM 796 N N . ALA A 1 103 ? 24.273 11.043 -3.791 1.00 82.62 103 ALA A N 1
ATOM 797 C CA . ALA A 1 103 ? 25.365 11.634 -4.564 1.00 82.62 103 ALA A CA 1
ATOM 798 C C . ALA A 1 103 ? 24.869 12.746 -5.507 1.00 82.62 103 ALA A C 1
ATOM 800 O O . ALA A 1 103 ? 25.449 13.829 -5.548 1.00 82.62 103 ALA A O 1
ATOM 801 N N . ALA A 1 104 ? 23.751 12.522 -6.206 1.00 79.19 104 ALA A N 1
ATOM 802 C CA . ALA A 1 104 ? 23.136 13.526 -7.073 1.00 79.19 104 ALA A CA 1
ATOM 803 C C . ALA A 1 104 ? 22.702 14.778 -6.294 1.00 79.19 104 ALA A C 1
ATOM 805 O O . ALA A 1 104 ? 22.951 15.895 -6.743 1.00 79.19 104 ALA A O 1
ATOM 806 N N . ARG A 1 105 ? 22.118 14.607 -5.100 1.00 85.69 105 ARG A N 1
ATOM 807 C CA . ARG A 1 105 ? 21.742 15.725 -4.220 1.00 85.69 105 ARG A CA 1
ATOM 808 C C . ARG A 1 105 ? 22.954 16.531 -3.764 1.00 85.69 105 ARG A C 1
ATOM 810 O O . ARG A 1 105 ? 22.877 17.755 -3.759 1.00 85.69 105 ARG A O 1
ATOM 817 N N . LEU A 1 106 ? 24.061 15.868 -3.425 1.00 86.38 106 LEU A N 1
ATOM 818 C CA . LEU A 1 106 ? 25.318 16.541 -3.077 1.00 86.38 106 LEU A CA 1
ATOM 819 C C . LEU A 1 106 ? 25.894 17.338 -4.259 1.00 86.38 106 LEU A C 1
ATOM 821 O O . LEU A 1 106 ? 26.504 18.379 -4.051 1.00 86.38 106 LEU A O 1
ATOM 825 N N . ALA A 1 107 ? 25.640 16.894 -5.491 1.00 84.44 107 ALA A N 1
ATOM 826 C CA . ALA A 1 107 ? 25.997 17.605 -6.718 1.00 84.44 107 ALA A CA 1
ATOM 827 C C . ALA A 1 107 ? 24.971 18.680 -7.150 1.00 84.44 107 ALA A C 1
ATOM 829 O O . ALA A 1 107 ? 25.098 19.241 -8.236 1.00 84.44 107 ALA A O 1
ATOM 830 N N . GLY A 1 108 ? 23.934 18.957 -6.348 1.00 87.38 108 GLY A N 1
ATOM 831 C CA . GLY A 1 108 ? 22.891 19.939 -6.674 1.00 87.38 108 GLY A CA 1
ATOM 832 C C . GLY A 1 108 ? 21.870 19.475 -7.722 1.00 87.38 108 GLY A C 1
ATOM 833 O O . GLY A 1 108 ? 21.099 20.285 -8.233 1.00 87.38 108 GLY A O 1
ATOM 834 N N . ILE A 1 109 ? 21.833 18.179 -8.046 1.00 84.38 109 ILE A N 1
ATOM 835 C CA . ILE A 1 109 ? 20.930 17.602 -9.047 1.00 84.38 109 ILE A CA 1
ATOM 836 C C . ILE A 1 109 ? 19.691 17.017 -8.346 1.00 84.38 109 ILE A C 1
ATOM 838 O O . ILE A 1 109 ? 19.814 16.094 -7.531 1.00 84.38 109 ILE A O 1
ATOM 842 N N . PRO A 1 110 ? 18.468 17.483 -8.667 1.00 76.50 110 PRO A N 1
ATOM 843 C CA . PRO A 1 110 ? 17.250 16.942 -8.079 1.00 76.50 110 PRO A CA 1
ATOM 844 C C . PRO A 1 110 ? 16.911 15.573 -8.690 1.00 76.50 110 PRO A C 1
ATOM 846 O O . PRO A 1 110 ? 16.270 15.477 -9.736 1.00 76.50 110 PRO A O 1
ATOM 849 N N . LEU A 1 111 ? 17.314 14.492 -8.014 1.00 75.81 111 LEU A N 1
ATOM 850 C CA . LEU A 1 111 ? 16.971 13.117 -8.389 1.00 75.81 111 LEU A CA 1
ATOM 851 C C . LEU A 1 111 ? 15.989 12.499 -7.384 1.00 75.81 111 LEU A C 1
ATOM 853 O O . LEU A 1 111 ? 16.226 12.491 -6.174 1.00 75.81 111 LEU A O 1
ATOM 857 N N . THR A 1 112 ? 14.883 11.954 -7.895 1.00 76.62 112 THR A N 1
ATOM 858 C CA . THR A 1 112 ? 13.897 11.211 -7.093 1.00 76.62 112 THR A CA 1
ATOM 859 C C . THR A 1 112 ? 14.114 9.709 -7.284 1.00 76.62 112 THR A C 1
ATOM 861 O O . THR A 1 112 ? 14.147 9.267 -8.436 1.00 76.62 112 THR A O 1
ATOM 864 N N . PRO A 1 113 ? 14.230 8.912 -6.206 1.00 77.94 113 PRO A N 1
ATOM 865 C CA . PRO A 1 113 ? 14.420 7.474 -6.334 1.00 77.94 113 PRO A CA 1
ATOM 866 C C . PRO A 1 113 ? 13.189 6.830 -6.973 1.00 77.94 113 PRO A C 1
ATOM 868 O O . PRO A 1 113 ? 12.048 7.114 -6.605 1.00 77.94 113 PRO A O 1
ATOM 871 N N . LEU A 1 114 ? 13.419 5.936 -7.936 1.00 79.56 114 LEU A N 1
ATOM 872 C CA . LEU A 1 114 ? 12.340 5.164 -8.562 1.00 79.56 114 LEU A CA 1
ATOM 873 C C . LEU A 1 114 ? 11.753 4.129 -7.600 1.00 79.56 114 LEU A C 1
ATOM 875 O O . LEU A 1 114 ? 10.549 3.864 -7.646 1.00 79.56 114 LEU A O 1
ATOM 879 N N . LEU A 1 115 ? 12.615 3.569 -6.751 1.00 82.56 115 LEU A N 1
ATOM 880 C CA . LEU A 1 115 ? 12.308 2.559 -5.753 1.00 82.56 115 LEU A CA 1
ATOM 881 C C . LEU A 1 115 ? 13.269 2.735 -4.570 1.00 82.56 115 LEU A C 1
ATOM 883 O O . LEU A 1 115 ? 14.480 2.789 -4.776 1.00 82.56 115 LEU A O 1
ATOM 887 N N . SER A 1 116 ? 12.736 2.833 -3.355 1.00 88.75 116 SER A N 1
ATOM 888 C CA . SER A 1 116 ? 13.523 2.855 -2.109 1.00 88.75 116 SER A CA 1
ATOM 889 C C . SER A 1 116 ? 13.487 1.504 -1.397 1.00 88.75 116 SER A C 1
ATOM 891 O O . SER A 1 116 ? 12.547 0.728 -1.579 1.00 88.75 116 SER A O 1
ATOM 893 N N . ARG A 1 117 ? 14.460 1.226 -0.523 1.00 92.56 117 ARG A N 1
ATOM 894 C CA . ARG A 1 117 ? 14.455 0.021 0.324 1.00 92.56 117 ARG A CA 1
ATOM 895 C C . ARG A 1 117 ? 13.185 -0.075 1.158 1.00 92.56 117 ARG A C 1
ATOM 897 O O . ARG A 1 117 ? 12.604 -1.151 1.265 1.00 92.56 117 ARG A O 1
ATOM 904 N N . THR A 1 118 ? 12.717 1.051 1.692 1.00 91.56 118 THR A N 1
ATOM 905 C CA . THR A 1 118 ? 11.473 1.120 2.468 1.00 91.56 118 THR A CA 1
ATOM 906 C C . THR A 1 118 ? 10.265 0.703 1.636 1.00 91.56 118 THR A C 1
ATOM 908 O O . THR A 1 118 ? 9.420 -0.045 2.119 1.00 91.56 118 THR A O 1
ATOM 911 N N . GLU A 1 119 ? 10.180 1.139 0.379 1.00 91.25 119 GLU A N 1
ATOM 912 C CA . GLU A 1 119 ? 9.112 0.709 -0.530 1.00 91.25 119 GLU A CA 1
ATOM 913 C C . GLU A 1 119 ? 9.200 -0.788 -0.834 1.00 91.25 119 GLU A C 1
ATOM 915 O O . GLU A 1 119 ? 8.175 -1.467 -0.816 1.00 91.25 119 GLU A O 1
ATOM 920 N N . VAL A 1 120 ? 10.408 -1.321 -1.053 1.00 91.62 120 VAL A N 1
ATOM 921 C CA . VAL A 1 120 ? 10.617 -2.758 -1.293 1.00 91.62 120 VAL A CA 1
ATOM 922 C C . VAL A 1 120 ? 10.151 -3.584 -0.100 1.00 91.62 120 VAL A C 1
ATOM 924 O O . VAL A 1 120 ? 9.375 -4.520 -0.272 1.00 91.62 120 VAL A O 1
ATOM 927 N N . VAL A 1 121 ? 10.583 -3.219 1.108 1.00 92.88 121 VAL A N 1
ATOM 928 C CA . VAL A 1 121 ? 10.209 -3.917 2.344 1.00 92.88 121 VAL A CA 1
ATOM 929 C C . VAL A 1 121 ? 8.700 -3.854 2.560 1.00 92.88 121 VAL A C 1
ATOM 931 O O . VAL A 1 121 ? 8.083 -4.893 2.774 1.00 92.88 121 VAL A O 1
ATOM 934 N N . LYS A 1 122 ? 8.083 -2.674 2.414 1.00 91.62 122 LYS A N 1
ATOM 935 C CA . LYS A 1 122 ? 6.626 -2.527 2.539 1.00 91.62 122 LYS A CA 1
ATOM 936 C C . LYS A 1 122 ? 5.869 -3.385 1.526 1.00 91.62 122 LYS A C 1
ATOM 938 O O . LYS A 1 122 ? 4.881 -4.006 1.877 1.00 91.62 122 LYS A O 1
ATOM 943 N N . CYS A 1 123 ? 6.326 -3.474 0.280 1.00 89.56 123 CYS A N 1
ATOM 944 C CA . CYS A 1 123 ? 5.637 -4.287 -0.727 1.00 89.56 123 CYS A CA 1
ATOM 945 C C . CYS A 1 123 ? 5.812 -5.801 -0.517 1.00 89.56 123 CYS A C 1
ATOM 947 O O . CYS A 1 123 ? 4.983 -6.573 -0.995 1.00 89.56 123 CYS A O 1
ATOM 949 N N . ALA A 1 124 ? 6.906 -6.226 0.122 1.00 88.75 124 ALA A N 1
ATOM 950 C CA . ALA A 1 124 ? 7.309 -7.629 0.190 1.00 88.75 124 ALA A CA 1
ATOM 951 C C . ALA A 1 124 ? 7.010 -8.313 1.532 1.00 88.75 124 ALA A C 1
ATOM 953 O O . ALA A 1 124 ? 6.920 -9.538 1.560 1.00 88.75 124 ALA A O 1
ATOM 954 N N . VAL A 1 125 ? 6.873 -7.555 2.623 1.00 89.88 125 VAL A N 1
ATOM 955 C CA . VAL A 1 125 ? 6.687 -8.088 3.981 1.00 89.88 125 VAL A CA 1
ATOM 956 C C . VAL A 1 125 ? 5.230 -7.965 4.416 1.00 89.88 125 VAL A C 1
ATOM 958 O O . VAL A 1 125 ? 4.608 -6.916 4.251 1.00 89.88 125 VAL A O 1
ATOM 961 N N . THR A 1 126 ? 4.701 -9.034 5.016 1.00 94.19 126 THR A N 1
ATOM 962 C CA . THR A 1 126 ? 3.343 -9.063 5.566 1.00 94.19 126 THR A CA 1
ATOM 963 C C . THR A 1 126 ? 3.180 -8.054 6.696 1.00 94.19 126 THR A C 1
ATOM 965 O O . THR A 1 126 ? 3.893 -8.123 7.696 1.00 94.19 126 THR A O 1
ATOM 968 N N . HIS A 1 127 ? 2.220 -7.145 6.555 1.00 93.44 127 HIS A N 1
ATOM 969 C CA . HIS A 1 127 ? 1.836 -6.196 7.594 1.00 93.44 127 HIS A CA 1
ATOM 970 C C . HIS A 1 127 ? 0.359 -5.812 7.437 1.00 93.44 127 HIS A C 1
ATOM 972 O O . HIS A 1 127 ? -0.033 -5.090 6.524 1.00 93.44 127 HIS A O 1
ATOM 978 N N . TYR A 1 128 ? -0.472 -6.314 8.340 1.00 94.88 128 TYR A N 1
ATOM 979 C CA . TYR A 1 128 ? -1.893 -5.996 8.409 1.00 94.88 128 TYR A CA 1
ATOM 980 C C . TYR A 1 128 ? -2.336 -6.010 9.871 1.00 94.88 128 TYR A C 1
ATOM 982 O O . TYR A 1 128 ? -1.654 -6.574 10.733 1.00 94.88 128 TYR A O 1
ATOM 990 N N . PHE A 1 129 ? -3.465 -5.377 10.157 1.00 93.88 129 PHE A N 1
ATOM 991 C CA . PHE A 1 129 ? -3.959 -5.176 11.507 1.00 93.88 129 PHE A CA 1
ATOM 992 C C . PHE A 1 129 ? -5.378 -5.712 11.653 1.00 93.88 129 PHE A C 1
ATOM 994 O O . PHE A 1 129 ? -6.186 -5.711 10.726 1.00 93.88 129 PHE A O 1
ATOM 1001 N N . LYS A 1 130 ? -5.708 -6.166 12.863 1.00 95.31 130 LYS A N 1
ATOM 1002 C CA . LYS A 1 130 ? -7.081 -6.547 13.190 1.00 95.31 130 LYS A CA 1
ATOM 1003 C C . LYS A 1 130 ? -7.902 -5.302 13.495 1.00 95.31 130 LYS A C 1
ATOM 1005 O O . LYS A 1 130 ? -7.528 -4.505 14.353 1.00 95.31 130 LYS A O 1
ATOM 1010 N N . ILE A 1 131 ? -9.063 -5.201 12.857 1.00 96.94 131 ILE A N 1
ATOM 1011 C CA . ILE A 1 131 ? -10.028 -4.112 13.069 1.00 96.94 131 ILE A CA 1
ATOM 1012 C C . ILE A 1 131 ? -11.183 -4.514 14.000 1.00 96.94 131 ILE A C 1
ATOM 1014 O O . ILE A 1 131 ? -12.186 -3.811 14.103 1.00 96.94 131 ILE A O 1
ATOM 1018 N N . ASP A 1 132 ? -11.053 -5.644 14.701 1.00 97.31 132 ASP A N 1
ATOM 1019 C CA . ASP A 1 132 ? -12.106 -6.214 15.554 1.00 97.31 132 ASP A CA 1
ATOM 1020 C C . ASP A 1 132 ? -12.528 -5.258 16.674 1.00 97.31 132 ASP A C 1
ATOM 1022 O O . ASP A 1 132 ? -13.713 -5.142 16.986 1.00 97.31 132 ASP A O 1
ATOM 1026 N N . LYS A 1 133 ? -11.568 -4.515 17.236 1.00 97.25 133 LYS A N 1
ATOM 1027 C CA . LYS A 1 133 ? -11.844 -3.502 18.257 1.00 97.25 133 LYS A CA 1
ATOM 1028 C C . LYS A 1 133 ? -12.707 -2.363 17.704 1.00 97.25 133 LYS A C 1
ATOM 1030 O O . LYS A 1 133 ? -13.703 -2.000 18.319 1.00 97.25 133 LYS A O 1
ATOM 1035 N N . ALA A 1 134 ? -12.367 -1.847 16.521 1.00 97.19 134 ALA A N 1
ATOM 1036 C CA . ALA A 1 134 ? -13.134 -0.790 15.861 1.00 97.19 134 ALA A CA 1
ATOM 1037 C C . ALA A 1 134 ? -14.544 -1.272 15.477 1.00 97.19 134 ALA A C 1
ATOM 1039 O O . ALA A 1 134 ? -15.521 -0.554 15.676 1.00 97.19 134 ALA A O 1
ATOM 1040 N N . ARG A 1 135 ? -14.671 -2.517 14.999 1.00 97.06 135 ARG A N 1
ATOM 1041 C CA . ARG A 1 135 ? -15.970 -3.151 14.721 1.00 97.06 135 ARG A CA 1
ATOM 1042 C C . ARG A 1 135 ? -16.838 -3.238 15.975 1.00 97.06 135 ARG A C 1
ATOM 1044 O O . ARG A 1 135 ? -17.996 -2.841 15.945 1.00 97.06 135 ARG A O 1
ATOM 1051 N N . LYS A 1 136 ? -16.273 -3.733 17.078 1.00 96.75 136 LYS A N 1
ATOM 1052 C CA . LYS A 1 136 ? -17.009 -3.981 18.322 1.00 96.75 136 LYS A CA 1
ATOM 1053 C C . LYS A 1 136 ? -17.408 -2.698 19.050 1.00 96.75 136 LYS A C 1
ATOM 1055 O O . LYS A 1 136 ? -18.537 -2.596 19.514 1.00 96.75 136 LYS A O 1
ATOM 1060 N N . GLU A 1 137 ? -16.481 -1.756 19.196 1.00 96.44 137 GLU A N 1
ATOM 1061 C CA . GLU A 1 137 ? -16.682 -0.576 20.048 1.00 96.44 137 GLU A CA 1
ATOM 1062 C C . GLU A 1 137 ? -17.260 0.614 19.280 1.00 96.44 137 GLU A C 1
ATOM 1064 O O . GLU A 1 137 ? -18.076 1.353 19.824 1.00 96.44 137 GLU A O 1
ATOM 1069 N N . LEU A 1 138 ? -16.874 0.785 18.012 1.00 96.38 138 LEU A N 1
ATOM 1070 C CA . LEU A 1 138 ? -17.279 1.936 17.202 1.00 96.38 138 LEU A CA 1
ATOM 1071 C C . LEU A 1 138 ? -18.351 1.588 16.162 1.00 96.38 138 LEU A C 1
ATOM 1073 O O . LEU A 1 138 ? -18.879 2.487 15.514 1.00 96.38 138 LEU A O 1
ATOM 1077 N N . GLY A 1 139 ? -18.674 0.304 15.967 1.00 95.69 139 GLY A N 1
ATOM 1078 C CA . GLY A 1 139 ? -19.576 -0.127 14.894 1.00 95.69 139 GLY A CA 1
ATOM 1079 C C . GLY A 1 139 ? -19.004 0.146 13.499 1.00 95.69 139 GLY A C 1
ATOM 1080 O O . GLY A 1 139 ? -19.751 0.436 12.565 1.00 95.69 139 GLY A O 1
ATOM 1081 N N . TYR A 1 140 ? -17.674 0.131 13.360 1.00 97.31 140 TYR A N 1
ATOM 1082 C CA . TYR A 1 140 ? -17.003 0.389 12.088 1.00 97.31 140 TYR A CA 1
ATOM 1083 C C . TYR A 1 140 ? -17.152 -0.801 11.130 1.00 97.31 140 TYR A C 1
ATOM 1085 O O . TYR A 1 140 ? -16.660 -1.896 11.408 1.00 97.31 140 TYR A O 1
ATOM 1093 N N . HIS A 1 141 ? -17.796 -0.573 9.983 1.00 95.94 141 HIS A N 1
ATOM 1094 C CA . HIS A 1 141 ? -18.008 -1.571 8.934 1.00 95.94 141 HIS A CA 1
ATOM 1095 C C . HIS A 1 141 ? -17.546 -1.010 7.579 1.00 95.94 141 HIS A C 1
ATOM 1097 O O . HIS A 1 141 ? -18.303 -0.250 6.967 1.00 95.94 141 HIS A O 1
ATOM 1103 N N . PRO A 1 142 ? -16.327 -1.364 7.121 1.00 95.81 142 PRO A N 1
ATOM 1104 C CA . PRO A 1 142 ? -15.787 -0.857 5.866 1.00 95.81 142 PRO A CA 1
ATOM 1105 C C . PRO A 1 142 ? -16.582 -1.368 4.663 1.00 95.81 142 PRO A C 1
ATOM 1107 O O . PRO A 1 142 ? -17.037 -2.515 4.641 1.00 95.81 142 PRO A O 1
ATOM 1110 N N . GLN A 1 143 ? -16.714 -0.520 3.647 1.00 95.50 143 GLN A N 1
ATOM 1111 C CA . GLN A 1 143 ? -17.294 -0.870 2.353 1.00 95.50 143 GLN A CA 1
ATOM 1112 C C . GLN A 1 143 ? -16.229 -1.434 1.403 1.00 95.50 143 GLN A C 1
ATOM 1114 O O . GLN A 1 143 ? -15.040 -1.141 1.534 1.00 95.50 143 GLN A O 1
ATOM 1119 N N . SER A 1 144 ? -16.655 -2.252 0.439 1.00 91.50 144 SER A N 1
ATOM 1120 C CA . SER A 1 144 ? -15.771 -2.792 -0.598 1.00 91.50 144 SER A CA 1
ATOM 1121 C C . SER A 1 144 ? -15.761 -1.877 -1.821 1.00 91.50 144 SER A C 1
ATOM 1123 O O . SER A 1 144 ? -16.820 -1.454 -2.282 1.00 91.50 144 SER A O 1
ATOM 1125 N N . TYR A 1 145 ? -14.570 -1.606 -2.355 1.00 90.62 145 TYR A N 1
ATOM 1126 C CA . TYR A 1 145 ? -14.368 -0.748 -3.521 1.00 90.62 145 TYR A CA 1
ATOM 1127 C C . TYR A 1 145 ? -13.616 -1.506 -4.617 1.00 90.62 145 TYR A C 1
ATOM 1129 O O . TYR A 1 145 ? -12.587 -2.131 -4.354 1.00 90.62 145 TYR A O 1
ATOM 1137 N N . ASP A 1 146 ? -14.114 -1.426 -5.853 1.00 88.75 146 ASP A N 1
ATOM 1138 C CA . ASP A 1 146 ? -13.443 -1.989 -7.027 1.00 88.75 146 ASP A CA 1
ATOM 1139 C C . ASP A 1 146 ? -12.518 -0.954 -7.676 1.00 88.75 146 ASP A C 1
ATOM 1141 O O . ASP A 1 146 ? -12.928 0.128 -8.099 1.00 88.75 146 ASP A O 1
ATOM 1145 N N . LEU A 1 147 ? -11.245 -1.317 -7.798 1.00 90.00 147 LEU A N 1
ATOM 1146 C CA . LEU A 1 147 ? -10.222 -0.459 -8.378 1.00 90.00 147 LEU A CA 1
ATOM 1147 C C . LEU A 1 147 ? -10.194 -0.499 -9.916 1.00 90.00 147 LEU A C 1
ATOM 1149 O O . LEU A 1 147 ? -9.507 0.313 -10.541 1.00 90.00 147 LEU A O 1
ATOM 1153 N N . THR A 1 148 ? -10.920 -1.422 -10.548 1.00 90.50 148 THR A N 1
ATOM 1154 C CA . THR A 1 148 ? -10.955 -1.568 -12.012 1.00 90.50 148 THR A CA 1
ATOM 1155 C C . THR A 1 148 ? -11.540 -0.328 -12.686 1.00 90.50 148 THR A C 1
ATOM 1157 O O . THR A 1 148 ? -10.995 0.139 -13.690 1.00 90.50 148 THR A O 1
ATOM 1160 N N . ALA A 1 149 ? -12.573 0.271 -12.084 1.00 91.44 149 ALA A N 1
ATOM 1161 C CA . ALA A 1 149 ? -13.171 1.523 -12.547 1.00 91.44 149 ALA A CA 1
ATOM 1162 C C . ALA A 1 149 ? -12.155 2.681 -12.576 1.00 91.44 149 ALA A C 1
ATOM 1164 O O . ALA A 1 149 ? -12.121 3.460 -13.527 1.00 91.44 149 ALA A O 1
ATOM 1165 N N . ILE A 1 150 ? -11.258 2.748 -11.584 1.00 92.00 150 ILE A N 1
ATOM 1166 C CA . ILE A 1 150 ? -10.176 3.743 -11.546 1.00 92.00 150 ILE A CA 1
ATOM 1167 C C . ILE A 1 150 ? -9.219 3.526 -12.723 1.00 92.00 150 ILE A C 1
ATOM 1169 O O . ILE A 1 150 ? -8.829 4.479 -13.397 1.00 92.00 150 ILE A O 1
ATOM 1173 N N . GLY A 1 151 ? -8.847 2.272 -12.997 1.00 91.56 151 GLY A N 1
ATOM 1174 C CA . GLY A 1 151 ? -8.025 1.927 -14.156 1.00 91.56 151 GLY A CA 1
ATOM 1175 C C . GLY A 1 151 ? -8.665 2.364 -15.477 1.00 91.56 151 GLY A C 1
ATOM 1176 O O . GLY A 1 151 ? -7.997 2.998 -16.296 1.00 91.56 151 GLY A O 1
ATOM 1177 N N . ALA A 1 152 ? -9.957 2.079 -15.660 1.00 92.69 152 ALA A N 1
ATOM 1178 C CA . ALA A 1 152 ? -10.713 2.471 -16.850 1.00 92.69 152 ALA A CA 1
ATOM 1179 C C . ALA A 1 152 ? -10.737 3.996 -17.036 1.00 92.69 152 ALA A C 1
ATOM 1181 O O . ALA A 1 152 ? -10.399 4.486 -18.114 1.00 92.69 152 ALA A O 1
ATOM 1182 N N . TRP A 1 153 ? -10.991 4.746 -15.960 1.00 93.94 153 TRP A N 1
ATOM 1183 C CA . TRP A 1 153 ? -10.938 6.207 -15.978 1.00 93.94 153 TRP A CA 1
ATOM 1184 C C . TRP A 1 153 ? -9.569 6.721 -16.453 1.00 93.94 153 TRP A C 1
ATOM 1186 O O . TRP A 1 153 ? -9.485 7.574 -17.336 1.00 93.94 153 TRP A O 1
ATOM 1196 N N . TYR A 1 154 ? -8.465 6.155 -15.946 1.00 92.19 154 TYR A N 1
ATOM 1197 C CA . TYR A 1 154 ? -7.118 6.522 -16.403 1.00 92.19 154 TYR A CA 1
ATOM 1198 C C . TYR A 1 154 ? -6.897 6.218 -17.893 1.00 92.19 154 TYR A C 1
ATOM 1200 O O . TYR A 1 154 ? -6.243 7.000 -18.588 1.00 92.19 154 TYR A O 1
ATOM 1208 N N . LYS A 1 155 ? -7.427 5.100 -18.399 1.00 90.56 155 LYS A N 1
ATOM 1209 C CA . LYS A 1 155 ? -7.337 4.750 -19.823 1.00 90.56 155 LYS A CA 1
ATOM 1210 C C . LYS A 1 155 ? -8.039 5.788 -20.697 1.00 90.56 155 LYS A C 1
ATOM 1212 O O . LYS A 1 155 ? -7.434 6.259 -21.658 1.00 90.56 155 LYS A O 1
ATOM 1217 N N . GLU A 1 156 ? -9.265 6.163 -20.336 1.00 92.88 156 GLU A N 1
ATOM 1218 C CA . GLU A 1 156 ? -10.078 7.160 -21.049 1.00 92.88 156 GLU A CA 1
ATOM 1219 C C . GLU A 1 156 ? -9.403 8.537 -21.100 1.00 92.88 156 GLU A C 1
ATOM 1221 O O . GLU A 1 156 ? -9.490 9.237 -22.103 1.00 92.88 156 GLU A O 1
ATOM 1226 N N . HIS A 1 157 ? -8.631 8.886 -20.068 1.00 92.19 157 HIS A N 1
ATOM 1227 C CA . HIS A 1 157 ? -7.899 10.153 -19.978 1.00 92.19 157 HIS A CA 1
ATOM 1228 C C . HIS A 1 157 ? -6.477 10.091 -20.574 1.00 92.19 157 HIS A C 1
ATOM 1230 O O . HIS A 1 157 ? -5.632 10.937 -20.278 1.00 92.19 157 HIS A O 1
ATOM 1236 N N . GLY A 1 158 ? -6.170 9.087 -21.405 1.00 86.81 158 GLY A N 1
ATOM 1237 C CA . GLY A 1 158 ? -4.907 9.020 -22.153 1.00 86.81 158 GLY A CA 1
ATOM 1238 C C . GLY A 1 158 ? -3.698 8.513 -21.355 1.00 86.81 158 GLY A C 1
ATOM 1239 O O . GLY A 1 158 ? -2.548 8.703 -21.769 1.00 86.81 158 GLY A O 1
ATOM 1240 N N . TYR A 1 159 ? -3.927 7.846 -20.219 1.00 85.44 159 TYR A N 1
ATOM 1241 C CA . TYR A 1 159 ? -2.872 7.166 -19.455 1.00 85.44 159 TYR A CA 1
ATOM 1242 C C . TYR A 1 159 ? -2.715 5.687 -19.814 1.00 85.44 159 TYR A C 1
ATOM 1244 O O . TYR A 1 159 ? -1.905 5.001 -19.185 1.00 85.44 159 TYR A O 1
ATOM 1252 N N . GLY A 1 160 ? -3.447 5.200 -20.819 1.00 82.31 160 GLY A N 1
ATOM 1253 C CA . GLY A 1 160 ? -3.251 3.867 -21.382 1.00 82.31 160 GLY A CA 1
ATOM 1254 C C . GLY A 1 160 ? -1.877 3.689 -22.045 1.00 82.31 160 GLY A C 1
ATOM 1255 O O . GLY A 1 160 ? -1.089 4.642 -22.121 1.00 82.31 160 GLY A O 1
ATOM 1256 N N . PRO A 1 161 ? -1.561 2.470 -22.514 1.00 80.19 161 PRO A N 1
ATOM 1257 C CA . PRO A 1 161 ? -0.314 2.206 -23.216 1.00 80.19 161 PRO A CA 1
ATOM 1258 C C . PRO A 1 161 ? -0.164 3.171 -24.394 1.00 80.19 161 PRO A C 1
ATOM 1260 O O . PRO A 1 161 ? -1.052 3.270 -25.240 1.00 80.19 161 PRO A O 1
ATOM 1263 N N . ALA A 1 162 ? 0.962 3.882 -24.457 1.00 69.81 162 ALA A N 1
ATOM 1264 C CA . ALA A 1 162 ? 1.339 4.537 -25.700 1.00 69.81 162 ALA A CA 1
ATOM 1265 C C . ALA A 1 162 ? 1.593 3.444 -26.750 1.00 69.81 162 ALA A C 1
ATOM 1267 O O . ALA A 1 162 ? 2.069 2.363 -26.397 1.00 69.81 162 ALA A O 1
ATOM 1268 N N . ALA A 1 163 ? 1.313 3.718 -28.025 1.00 58.81 163 ALA A N 1
ATOM 1269 C CA . ALA A 1 163 ? 1.846 2.904 -29.110 1.00 58.81 163 ALA A CA 1
ATOM 1270 C C . ALA A 1 163 ? 3.381 3.034 -29.076 1.00 58.81 163 ALA A C 1
ATOM 1272 O O . ALA A 1 163 ? 3.952 3.966 -29.637 1.00 58.81 163 ALA A O 1
ATOM 1273 N N . GLU A 1 164 ? 4.053 2.181 -28.302 1.00 56.16 164 GLU A N 1
ATOM 1274 C CA . GLU A 1 164 ? 5.509 2.161 -28.233 1.00 56.16 164 GLU A CA 1
ATOM 1275 C C . GLU A 1 164 ? 6.034 1.716 -29.599 1.00 56.16 164 GLU A C 1
ATOM 1277 O O . GLU A 1 164 ? 5.798 0.585 -30.022 1.00 56.16 164 GLU A O 1
ATOM 1282 N N . SER A 1 165 ? 6.764 2.594 -30.291 1.00 50.69 165 SER A N 1
ATOM 1283 C CA . SER A 1 165 ? 7.550 2.168 -31.447 1.00 50.69 165 SER A CA 1
ATOM 1284 C C . SER A 1 165 ? 8.619 1.173 -30.978 1.00 50.69 165 SER A C 1
ATOM 1286 O O . SER A 1 165 ? 9.257 1.377 -29.939 1.00 50.69 165 SER A O 1
ATOM 1288 N N . GLU A 1 166 ? 8.847 0.094 -31.733 1.00 54.78 166 GLU A N 1
ATOM 1289 C CA . GLU A 1 166 ? 9.876 -0.911 -31.407 1.00 54.78 166 GLU A CA 1
ATOM 1290 C C . GLU A 1 166 ? 11.252 -0.280 -31.141 1.00 54.78 166 GLU A C 1
ATOM 1292 O O . GLU A 1 166 ? 12.005 -0.715 -30.268 1.00 54.78 166 GLU A O 1
ATOM 1297 N N . GLN A 1 167 ? 11.544 0.821 -31.829 1.00 45.62 167 GLN A N 1
ATOM 1298 C CA . GLN A 1 167 ? 12.776 1.585 -31.698 1.00 45.62 167 GLN A CA 1
ATOM 1299 C C . GLN A 1 167 ? 12.945 2.227 -30.313 1.00 45.62 167 GLN A C 1
ATOM 1301 O O . GLN A 1 167 ? 14.053 2.280 -29.774 1.00 45.62 167 GLN A O 1
ATOM 1306 N N . GLN A 1 168 ? 11.852 2.674 -29.697 1.00 53.06 168 GLN A N 1
ATOM 1307 C CA . GLN A 1 168 ? 11.861 3.240 -28.350 1.00 53.06 168 GLN A CA 1
ATOM 1308 C C . GLN A 1 168 ? 12.063 2.150 -27.291 1.00 53.06 168 GLN A C 1
ATOM 1310 O O . GLN A 1 168 ? 12.802 2.349 -26.324 1.00 53.06 168 GLN A O 1
ATOM 1315 N N . ARG A 1 169 ? 11.506 0.958 -27.535 1.00 62.78 169 ARG A N 1
ATOM 1316 C CA . ARG A 1 169 ? 11.718 -0.236 -26.711 1.00 62.78 169 ARG A CA 1
ATOM 1317 C C . ARG A 1 169 ? 13.178 -0.695 -26.774 1.00 62.78 169 ARG A C 1
ATOM 1319 O O . ARG A 1 169 ? 13.800 -0.881 -25.729 1.00 62.78 169 ARG A O 1
ATOM 1326 N N . SER A 1 170 ? 13.756 -0.770 -27.975 1.00 55.66 170 SER A N 1
ATOM 1327 C CA . SER A 1 170 ? 15.166 -1.125 -28.196 1.00 55.66 170 SER A CA 1
ATOM 1328 C C . SER A 1 170 ? 16.129 -0.148 -27.519 1.00 55.66 170 SER A C 1
ATOM 1330 O O . SER A 1 170 ? 17.106 -0.574 -26.908 1.00 55.66 170 SER A O 1
ATOM 1332 N N . ARG A 1 171 ? 15.848 1.160 -27.578 1.00 61.94 171 ARG A N 1
ATOM 1333 C CA . ARG A 1 171 ? 16.663 2.191 -26.915 1.00 61.94 171 ARG A CA 1
ATOM 1334 C C . ARG A 1 171 ? 16.625 2.083 -25.394 1.00 61.94 171 ARG A C 1
ATOM 1336 O O . ARG A 1 171 ? 17.664 2.207 -24.754 1.00 61.94 171 ARG A O 1
ATOM 1343 N N . LEU A 1 172 ? 15.454 1.820 -24.815 1.00 63.66 172 LEU A N 1
ATOM 1344 C CA . LEU A 1 172 ? 15.324 1.646 -23.369 1.00 63.66 172 LEU A CA 1
ATOM 1345 C C . LEU A 1 172 ? 16.068 0.393 -22.886 1.00 63.66 172 LEU A C 1
ATOM 1347 O O . LEU A 1 172 ? 16.746 0.440 -21.864 1.00 63.66 172 LEU A O 1
ATOM 1351 N N . HIS A 1 173 ? 15.984 -0.704 -23.645 1.00 60.03 173 HIS A N 1
ATOM 1352 C CA . HIS A 1 173 ? 16.750 -1.921 -23.375 1.00 60.03 173 HIS A CA 1
ATOM 1353 C C . HIS A 1 173 ? 18.262 -1.676 -23.462 1.00 60.03 173 HIS A C 1
ATOM 1355 O O . HIS A 1 173 ? 18.991 -2.097 -22.569 1.00 60.03 173 HIS A O 1
ATOM 1361 N N . LEU A 1 174 ? 18.729 -0.937 -24.471 1.00 60.69 174 LEU A N 1
ATOM 1362 C CA . LEU A 1 174 ? 20.128 -0.511 -24.590 1.00 60.69 174 LEU A CA 1
ATOM 1363 C C . LEU A 1 174 ? 20.587 0.312 -23.381 1.00 60.69 174 LEU A C 1
ATOM 1365 O O . LEU A 1 174 ? 21.631 0.023 -22.809 1.00 60.69 174 LEU A O 1
ATOM 1369 N N . LEU A 1 175 ? 19.795 1.291 -22.941 1.00 69.06 175 LEU A N 1
ATOM 1370 C CA . LEU A 1 175 ? 20.122 2.109 -21.767 1.00 69.06 175 LEU A CA 1
ATOM 1371 C C . LEU A 1 175 ? 20.139 1.293 -20.468 1.00 69.06 175 LEU A C 1
ATOM 1373 O O . LEU A 1 175 ? 20.994 1.518 -19.617 1.00 69.06 175 LEU A O 1
ATOM 1377 N N . GLN A 1 176 ? 19.231 0.325 -20.324 1.00 67.19 176 GLN A N 1
ATOM 1378 C CA . GLN A 1 176 ? 19.220 -0.601 -19.189 1.00 67.19 176 GLN A CA 1
ATOM 1379 C C . GLN A 1 176 ? 20.475 -1.482 -19.165 1.00 67.19 176 GLN A C 1
ATOM 1381 O O . GLN A 1 176 ? 21.075 -1.642 -18.104 1.00 67.19 176 GLN A O 1
ATOM 1386 N N . TRP A 1 177 ? 20.908 -1.994 -20.321 1.00 62.56 177 TRP A N 1
ATOM 1387 C CA . TRP A 1 177 ? 22.163 -2.739 -20.445 1.00 62.56 177 TRP A CA 1
ATOM 1388 C C . TRP A 1 177 ? 23.385 -1.869 -20.159 1.00 62.56 177 TRP A C 1
ATOM 1390 O O . TRP A 1 177 ? 24.267 -2.298 -19.425 1.00 62.56 177 TRP A O 1
ATOM 1400 N N . LEU A 1 178 ? 23.420 -0.632 -20.657 1.00 69.00 178 LEU A N 1
ATOM 1401 C CA . LEU A 1 178 ? 24.514 0.302 -20.381 1.00 69.00 178 LEU A CA 1
ATOM 1402 C C . LEU A 1 178 ? 24.612 0.648 -18.890 1.00 69.00 178 LEU A C 1
ATOM 1404 O O . LEU A 1 178 ? 25.710 0.663 -18.340 1.00 69.00 178 LEU A O 1
ATOM 1408 N N . LEU A 1 179 ? 23.476 0.865 -18.220 1.00 75.38 179 LEU A N 1
ATOM 1409 C CA . LEU A 1 179 ? 23.437 1.117 -16.779 1.00 75.38 179 LEU A CA 1
ATOM 1410 C C . LEU A 1 179 ? 23.900 -0.112 -15.983 1.00 75.38 179 LEU A C 1
ATOM 1412 O O . LEU A 1 179 ? 24.681 0.025 -15.046 1.00 75.38 179 LEU A O 1
ATOM 1416 N N . LEU A 1 180 ? 23.458 -1.312 -16.372 1.00 63.94 180 LEU A N 1
ATOM 1417 C CA . LEU A 1 180 ? 23.895 -2.564 -15.754 1.00 63.94 180 LEU A CA 1
ATOM 1418 C C . LEU A 1 180 ? 25.410 -2.761 -15.921 1.00 63.94 180 LEU A C 1
ATOM 1420 O O . LEU A 1 180 ? 26.097 -3.039 -14.942 1.00 63.94 180 LEU A O 1
ATOM 1424 N N . CYS A 1 181 ? 25.939 -2.555 -17.131 1.00 65.69 181 CYS A N 1
ATOM 1425 C CA . CYS A 1 181 ? 27.372 -2.624 -17.413 1.00 65.69 181 CYS A CA 1
ATOM 1426 C C . CYS A 1 181 ? 28.158 -1.604 -16.587 1.00 65.69 181 CYS A C 1
ATOM 1428 O O . CYS A 1 181 ? 29.192 -1.948 -16.025 1.00 65.69 181 CYS A O 1
ATOM 1430 N N . PHE A 1 182 ? 27.661 -0.372 -16.462 1.00 79.56 182 PHE A N 1
ATOM 1431 C CA . PHE A 1 182 ? 28.296 0.652 -15.636 1.00 79.56 182 PHE A CA 1
ATOM 1432 C C . PHE A 1 182 ? 28.357 0.236 -14.161 1.00 79.56 182 PHE A C 1
ATOM 1434 O O . PHE A 1 182 ? 29.411 0.340 -13.537 1.00 79.56 182 PHE A O 1
ATOM 1441 N N . VAL A 1 183 ? 27.262 -0.303 -13.616 1.00 71.56 183 VAL A N 1
ATOM 1442 C CA . VAL A 1 183 ? 27.225 -0.811 -12.237 1.00 71.56 183 VAL A CA 1
ATOM 1443 C C . VAL A 1 183 ? 28.215 -1.966 -12.056 1.00 71.56 183 VAL A C 1
ATOM 1445 O O . VAL A 1 183 ? 29.022 -1.922 -11.131 1.00 71.56 183 VAL A O 1
ATOM 1448 N N . VAL A 1 184 ? 28.233 -2.949 -12.961 1.00 68.56 184 VAL A N 1
ATOM 1449 C CA . VAL A 1 184 ? 29.187 -4.075 -12.915 1.00 68.56 184 VAL A CA 1
ATOM 1450 C C . VAL A 1 184 ? 30.633 -3.583 -12.971 1.00 68.56 184 VAL A C 1
ATOM 1452 O O . VAL A 1 184 ? 31.448 -3.993 -12.149 1.00 68.56 184 VAL A O 1
ATOM 1455 N N . MET A 1 185 ? 30.943 -2.660 -13.882 1.00 71.81 185 MET A N 1
ATOM 1456 C CA . MET A 1 185 ? 32.278 -2.073 -14.007 1.00 71.81 185 MET A CA 1
ATOM 1457 C C . MET A 1 185 ? 32.683 -1.308 -12.747 1.00 71.81 185 MET A C 1
ATOM 1459 O O . MET A 1 185 ? 33.803 -1.461 -12.274 1.00 71.81 185 MET A O 1
ATOM 1463 N N . SER A 1 186 ? 31.773 -0.529 -12.159 1.00 70.50 186 SER A N 1
ATOM 1464 C CA . SER A 1 186 ? 32.052 0.213 -10.925 1.00 70.50 186 SER A CA 1
ATOM 1465 C C . SER A 1 186 ? 32.334 -0.711 -9.734 1.00 70.50 186 SER A C 1
ATOM 1467 O O . SER A 1 186 ? 33.239 -0.439 -8.947 1.00 70.50 186 SER A O 1
ATOM 1469 N N . VAL A 1 187 ? 31.632 -1.846 -9.643 1.00 64.56 187 VAL A N 1
ATOM 1470 C CA . VAL A 1 187 ? 31.875 -2.872 -8.621 1.00 64.56 187 VAL A CA 1
ATOM 1471 C C . VAL A 1 187 ? 33.202 -3.588 -8.873 1.00 64.56 187 VAL A C 1
ATOM 1473 O O . VAL A 1 187 ? 33.972 -3.769 -7.937 1.00 64.56 187 VAL A O 1
ATOM 1476 N N . ALA A 1 188 ? 33.508 -3.950 -10.121 1.00 66.06 188 ALA A N 1
ATOM 1477 C CA . ALA A 1 188 ? 34.774 -4.588 -10.480 1.00 66.06 188 ALA A CA 1
ATOM 1478 C C . ALA A 1 188 ? 35.980 -3.687 -10.172 1.00 66.06 188 ALA A C 1
ATOM 1480 O O . ALA A 1 188 ? 36.963 -4.154 -9.602 1.00 66.06 188 ALA A O 1
ATOM 1481 N N . VAL A 1 189 ? 35.882 -2.390 -10.484 1.00 73.69 189 VAL A N 1
ATOM 1482 C CA . VAL A 1 189 ? 36.905 -1.397 -10.132 1.00 73.69 189 VAL A CA 1
ATOM 1483 C C . VAL A 1 189 ? 37.048 -1.298 -8.618 1.00 73.69 189 VAL A C 1
ATOM 1485 O O . VAL A 1 189 ? 38.166 -1.396 -8.133 1.00 73.69 189 VAL A O 1
ATOM 1488 N N . ALA A 1 190 ? 35.949 -1.196 -7.865 1.00 63.16 190 ALA A N 1
ATOM 1489 C CA . ALA A 1 190 ? 36.002 -1.153 -6.405 1.00 63.16 190 ALA A CA 1
ATOM 1490 C C . ALA A 1 190 ? 36.658 -2.411 -5.799 1.00 63.16 190 ALA A C 1
ATOM 1492 O O . ALA A 1 190 ? 37.467 -2.302 -4.884 1.00 63.16 190 ALA A O 1
ATOM 1493 N N . VAL A 1 191 ? 36.366 -3.603 -6.329 1.00 67.62 191 VAL A N 1
ATOM 1494 C CA . VAL A 1 191 ? 37.007 -4.860 -5.900 1.00 67.62 191 VAL A CA 1
ATOM 1495 C C . VAL A 1 191 ? 38.497 -4.881 -6.250 1.00 67.62 191 VAL A C 1
ATOM 1497 O O . VAL A 1 191 ? 39.299 -5.341 -5.446 1.00 67.62 191 VAL A O 1
ATOM 1500 N N . ALA A 1 192 ? 38.885 -4.361 -7.415 1.00 71.94 192 ALA A N 1
ATOM 1501 C CA . ALA A 1 192 ? 40.286 -4.282 -7.821 1.00 71.94 192 ALA A CA 1
ATOM 1502 C C . ALA A 1 192 ? 41.077 -3.243 -7.006 1.00 71.94 192 ALA A C 1
ATOM 1504 O O . ALA A 1 192 ? 42.241 -3.469 -6.692 1.00 71.94 192 ALA A O 1
ATOM 1505 N N . THR A 1 193 ? 40.455 -2.116 -6.640 1.00 73.81 193 THR A N 1
ATOM 1506 C CA . THR A 1 193 ? 41.101 -1.040 -5.870 1.00 73.81 193 THR A CA 1
ATOM 1507 C C . THR A 1 193 ? 41.127 -1.304 -4.367 1.00 73.81 193 THR A C 1
ATOM 1509 O O . THR A 1 193 ? 42.028 -0.821 -3.691 1.00 73.81 193 THR A O 1
ATOM 1512 N N . PHE A 1 194 ? 40.156 -2.052 -3.836 1.00 71.06 194 PHE A N 1
ATOM 1513 C CA . PHE A 1 194 ? 40.014 -2.345 -2.403 1.00 71.06 194 PHE A CA 1
ATOM 1514 C C . PHE A 1 194 ? 40.136 -3.842 -2.086 1.00 71.06 194 PHE A C 1
ATOM 1516 O O . PHE A 1 194 ? 39.623 -4.300 -1.064 1.00 71.06 194 PHE A O 1
ATOM 1523 N N . GLY A 1 195 ? 40.788 -4.606 -2.970 1.00 52.91 195 GLY A N 1
ATOM 1524 C CA . GLY A 1 195 ? 41.022 -6.038 -2.813 1.00 52.91 195 GLY A CA 1
ATOM 1525 C C . GLY A 1 195 ? 41.528 -6.378 -1.410 1.00 52.91 195 GLY A C 1
ATOM 1526 O O . GLY A 1 195 ? 42.492 -5.789 -0.924 1.00 52.91 195 GLY A O 1
ATOM 1527 N N . LEU A 1 196 ? 40.809 -7.301 -0.769 1.00 51.09 196 LEU A N 1
ATOM 1528 C CA . LEU A 1 196 ? 41.018 -7.809 0.586 1.00 51.09 196 LEU A CA 1
ATOM 1529 C C . LEU A 1 196 ? 42.497 -8.156 0.846 1.00 51.09 196 LEU A C 1
ATOM 1531 O O . LEU A 1 196 ? 43.136 -8.724 -0.043 1.00 51.09 196 LEU A O 1
ATOM 1535 N N . PRO A 1 197 ? 43.034 -7.896 2.056 1.00 40.78 197 PRO A N 1
ATOM 1536 C CA . PRO A 1 197 ? 44.354 -8.388 2.421 1.00 40.78 197 PRO A CA 1
ATOM 1537 C C . PRO A 1 197 ? 44.317 -9.919 2.381 1.00 40.78 197 PRO A C 1
ATOM 1539 O O . PRO A 1 197 ? 43.597 -10.555 3.150 1.00 40.78 197 PRO A O 1
ATOM 1542 N N . VAL A 1 198 ? 45.057 -10.501 1.439 1.00 47.47 198 VAL A N 1
ATOM 1543 C CA . VAL A 1 198 ? 45.348 -11.933 1.427 1.00 47.47 198 VAL A CA 1
ATOM 1544 C C . VAL A 1 198 ? 46.321 -12.166 2.581 1.00 47.47 198 VAL A C 1
ATOM 1546 O O . VAL A 1 198 ? 47.436 -11.644 2.554 1.00 47.47 198 VAL A O 1
ATOM 1549 N N . ALA A 1 199 ? 45.846 -12.849 3.622 1.00 39.25 199 ALA A N 1
ATOM 1550 C CA . ALA A 1 199 ? 46.693 -13.454 4.645 1.00 39.25 199 ALA A CA 1
ATOM 1551 C C . ALA A 1 199 ? 47.416 -14.679 4.072 1.00 39.25 199 ALA A C 1
ATOM 1553 O O . ALA A 1 199 ? 46.802 -15.369 3.223 1.00 39.25 199 ALA A O 1
#

Organism: Dunaliella tertiolecta (NCBI:txid3047)

Radius of gyration: 22.5 Å; chains: 1; bounding box: 71×35×59 Å

Sequence (199 aa):
MRILRLKRLGIVRFTFGDPGSLVDFIHCDNLCQGMMKAAEGLSEEKRAVAGGQVYFMSDGSPVNNFKHWQGIVQGAGYSWPTLRLPFLLVYYAGALMELACLAARLAGIPLTPLLSRTEVVKCAVTHYFKIDKARKELGYHPQSYDLTAIGAWYKEHGYGPAAESEQQRSRLHLLQWLLLCFVVMSVAVAVATFGLPVA

Foldseek 3Di:
DLVLVCVLVVNPQEAEADQPAWDFAADPVLVVLLVVLLVVCCDVVVVVLSPPDDFDTTLQDIHQLLVVCPLQCVLLPHDRRPHYDYLVVVLVVQVVQVVVCVVCVVVVHHDDRSHHNVNSCNNHHHDDDDRVCSCVSRVRHHDDDGCNVVNNVCNVVPSHHDPDDVVNVVVSVVVVVVVVVVVVVVVVVCCVVVPDPDD